Protein AF-A0A7C4M394-F1 (afdb_monomer_lite)

Structure (mmCIF, N/CA/C/O backbone):
data_AF-A0A7C4M394-F1
#
_entry.id   AF-A0A7C4M394-F1
#
loop_
_atom_site.group_PDB
_atom_site.id
_atom_site.type_symbol
_atom_site.label_atom_id
_atom_site.label_alt_id
_atom_site.label_comp_id
_atom_site.label_asym_id
_atom_site.label_entity_id
_atom_site.label_seq_id
_atom_site.pdbx_PDB_ins_code
_atom_site.Cartn_x
_atom_site.Cartn_y
_atom_site.Cartn_z
_atom_site.occupancy
_atom_site.B_iso_or_equiv
_atom_site.auth_seq_id
_atom_site.auth_comp_id
_atom_site.auth_asym_id
_atom_site.auth_atom_id
_atom_site.pdbx_PDB_model_num
ATOM 1 N N . MET A 1 1 ? -69.513 52.829 -23.610 1.00 53.25 1 MET A N 1
ATOM 2 C CA . MET A 1 1 ? -68.372 52.949 -22.660 1.00 53.25 1 MET A CA 1
ATOM 3 C C . MET A 1 1 ? -67.752 51.599 -22.220 1.00 53.25 1 MET A C 1
ATOM 5 O O . MET A 1 1 ? -67.185 51.524 -21.138 1.00 53.25 1 MET A O 1
ATOM 9 N N . LYS A 1 2 ? -67.764 50.531 -23.042 1.00 53.38 2 LYS A N 1
ATOM 10 C CA . LYS A 1 2 ? -67.361 49.166 -22.608 1.00 53.38 2 LYS A CA 1
ATOM 11 C C . LYS A 1 2 ? -65.988 48.663 -23.107 1.00 53.38 2 LYS A C 1
ATOM 13 O O . LYS A 1 2 ? -65.581 47.580 -22.708 1.00 53.38 2 LYS A O 1
ATOM 18 N N . ASN A 1 3 ? -65.244 49.450 -23.897 1.00 52.16 3 ASN A N 1
ATOM 19 C CA . ASN A 1 3 ? -63.981 49.005 -24.524 1.00 52.16 3 ASN A CA 1
ATOM 20 C C . ASN A 1 3 ? -62.681 49.561 -23.912 1.00 52.16 3 ASN A C 1
ATOM 22 O O . ASN A 1 3 ? -61.607 49.129 -24.308 1.00 52.16 3 ASN A O 1
ATOM 26 N N . ARG A 1 4 ? -62.727 50.461 -22.918 1.00 50.62 4 ARG A N 1
ATOM 27 C CA . ARG A 1 4 ? -61.491 51.015 -22.318 1.00 50.62 4 ARG A CA 1
ATOM 28 C C . ARG A 1 4 ? -60.852 50.139 -21.230 1.00 50.62 4 ARG A C 1
ATOM 30 O O . ARG A 1 4 ? -59.678 50.316 -20.939 1.00 50.62 4 ARG A O 1
ATOM 37 N N . ARG A 1 5 ? -61.574 49.165 -20.657 1.00 51.41 5 ARG A N 1
ATOM 38 C CA . ARG A 1 5 ? -61.037 48.311 -19.574 1.00 51.41 5 ARG A CA 1
ATOM 39 C C . ARG A 1 5 ? -60.176 47.135 -20.053 1.00 51.41 5 ARG A C 1
ATOM 41 O O . ARG A 1 5 ? -59.316 46.699 -19.301 1.00 51.41 5 ARG A O 1
ATOM 48 N N . LYS A 1 6 ? -60.350 46.642 -21.288 1.00 50.72 6 LYS A N 1
ATOM 49 C CA . LYS A 1 6 ? -59.569 45.492 -21.790 1.00 50.72 6 LYS A CA 1
ATOM 50 C C . LYS A 1 6 ? -58.128 45.861 -22.161 1.00 50.72 6 LYS A C 1
ATOM 52 O O . LYS A 1 6 ? -57.219 45.097 -21.858 1.00 50.72 6 LYS A O 1
ATOM 57 N N . ASN A 1 7 ? -57.900 47.060 -22.698 1.00 50.34 7 ASN A N 1
ATOM 58 C CA . ASN A 1 7 ? -56.548 47.496 -23.070 1.00 50.34 7 ASN A CA 1
ATOM 59 C C . ASN A 1 7 ? -55.660 47.784 -21.846 1.00 50.34 7 ASN A C 1
ATOM 61 O O . ASN A 1 7 ? -54.449 47.621 -21.927 1.00 50.34 7 ASN A O 1
ATOM 65 N N . SER A 1 8 ? -56.247 48.139 -20.697 1.00 53.62 8 SER A N 1
ATOM 66 C CA . SER A 1 8 ? -55.478 48.409 -19.472 1.00 53.62 8 SER A CA 1
ATOM 67 C C . SER A 1 8 ? -54.928 47.139 -18.815 1.00 53.62 8 SER A C 1
ATOM 69 O O . SER A 1 8 ? -53.885 47.192 -18.174 1.00 53.62 8 SER A O 1
ATOM 71 N N . ILE A 1 9 ? -55.606 45.998 -18.979 1.00 57.84 9 ILE A N 1
ATOM 72 C CA . ILE A 1 9 ? -55.174 44.713 -18.403 1.00 57.84 9 ILE A CA 1
ATOM 73 C C . ILE A 1 9 ? -54.035 44.109 -19.234 1.00 57.84 9 ILE A C 1
ATOM 75 O O . ILE A 1 9 ? -53.081 43.576 -18.676 1.00 57.84 9 ILE A O 1
ATOM 79 N N . ILE A 1 10 ? -54.087 44.257 -20.561 1.00 57.97 10 ILE A N 1
ATOM 80 C CA . ILE A 1 10 ? -53.043 43.747 -21.463 1.00 57.97 10 ILE A CA 1
ATOM 81 C C . ILE A 1 10 ? -51.722 44.503 -21.255 1.00 57.97 10 ILE A C 1
ATOM 83 O O . ILE A 1 10 ? -50.672 43.872 -21.167 1.00 57.97 10 ILE A O 1
ATOM 87 N N . PHE A 1 11 ? -51.765 45.830 -21.078 1.00 55.22 11 PHE A N 1
ATOM 88 C CA . PHE A 1 11 ? -50.565 46.619 -20.763 1.00 55.22 11 PHE A CA 1
ATOM 89 C C . PHE A 1 11 ? -49.954 46.264 -19.400 1.00 55.22 11 PHE A C 1
ATOM 91 O O . PHE A 1 11 ? -48.732 46.269 -19.258 1.00 55.22 11 PHE A O 1
ATOM 98 N N . PHE A 1 12 ? -50.779 45.909 -18.410 1.00 57.94 12 PHE A N 1
ATOM 99 C CA . PHE A 1 12 ? -50.287 45.528 -17.086 1.00 57.94 12 PHE A CA 1
ATOM 100 C C . PHE A 1 12 ? -49.572 44.169 -17.110 1.00 57.94 12 PHE A C 1
ATOM 102 O O . PHE A 1 12 ? -48.504 44.027 -16.522 1.00 57.94 12 PHE A O 1
ATOM 109 N N . ILE A 1 13 ? -50.101 43.194 -17.856 1.00 59.56 13 ILE A N 1
ATOM 110 C CA . ILE A 1 13 ? -49.468 41.874 -18.008 1.00 59.56 13 ILE A CA 1
ATOM 111 C C . ILE A 1 13 ? -48.146 41.990 -18.781 1.00 59.56 13 ILE A C 1
ATOM 113 O O . ILE A 1 13 ? -47.155 41.384 -18.380 1.00 59.56 13 ILE A O 1
ATOM 117 N N . PHE A 1 14 ? -48.089 42.815 -19.833 1.00 55.22 14 PHE A N 1
ATOM 118 C CA . PHE A 1 14 ? -46.847 43.029 -20.586 1.00 55.22 14 PHE A CA 1
ATOM 119 C C . PHE A 1 14 ? -45.761 43.707 -19.736 1.00 55.22 14 PHE A C 1
ATOM 121 O O . PHE A 1 14 ? -44.601 43.315 -19.807 1.00 55.22 14 PHE A O 1
ATOM 128 N N . SER A 1 15 ? -46.139 44.667 -18.883 1.00 56.88 15 SER A N 1
ATOM 129 C CA . SER A 1 15 ? -45.216 45.341 -17.960 1.00 56.88 15 SER A CA 1
ATOM 130 C C . SER A 1 15 ? -44.629 44.379 -16.921 1.00 56.88 15 SER A C 1
ATOM 132 O O . SER A 1 15 ? -43.421 44.366 -16.709 1.00 56.88 15 SER A O 1
ATOM 134 N N . VAL A 1 16 ? -45.453 43.504 -16.330 1.00 59.62 16 VAL A N 1
ATOM 135 C CA . VAL A 1 16 ? -44.995 42.530 -15.321 1.00 59.62 16 VAL A CA 1
ATOM 136 C C . VAL A 1 16 ? -44.080 41.464 -15.932 1.00 59.62 16 VAL A C 1
ATOM 138 O O . VAL A 1 16 ? -43.071 41.109 -15.326 1.00 59.62 16 VAL A O 1
ATOM 141 N N . VAL A 1 17 ? -44.375 40.986 -17.146 1.00 59.59 17 VAL A N 1
ATOM 142 C CA . VAL A 1 17 ? -43.506 40.024 -17.845 1.00 59.59 17 VAL A CA 1
ATOM 143 C C . VAL A 1 17 ? -42.180 40.676 -18.250 1.00 59.59 17 VAL A C 1
ATOM 145 O O . VAL A 1 17 ? -41.130 40.065 -18.075 1.00 59.59 17 VAL A O 1
ATOM 148 N N . PHE A 1 18 ? -42.193 41.931 -18.712 1.00 55.75 18 PHE A N 1
ATOM 149 C CA . PHE A 1 18 ? -40.965 42.651 -19.065 1.00 55.75 18 PHE A CA 1
ATOM 150 C C . PHE A 1 18 ? -40.089 42.945 -17.835 1.00 55.75 18 PHE A C 1
ATOM 152 O O . PHE A 1 18 ? -38.868 42.824 -17.902 1.00 55.75 18 PHE A O 1
ATOM 159 N N . PHE A 1 19 ? -40.706 43.244 -16.686 1.00 55.41 19 PHE A N 1
ATOM 160 C CA . PHE A 1 19 ? -39.986 43.452 -15.427 1.00 55.41 19 PHE A CA 1
ATOM 161 C C . PHE A 1 19 ? -39.387 42.148 -14.871 1.00 55.41 19 PHE A C 1
ATOM 163 O O . PHE A 1 19 ? -38.269 42.156 -14.365 1.00 55.41 19 PHE A O 1
ATOM 170 N N . LEU A 1 20 ? -40.076 41.010 -15.021 1.00 51.69 20 LEU A N 1
ATOM 171 C CA . LEU A 1 20 ? -39.533 39.696 -14.646 1.00 51.69 20 LEU A CA 1
ATOM 172 C C . LEU A 1 20 ? -38.366 39.260 -15.545 1.00 51.69 20 LEU A C 1
ATOM 174 O O . LEU A 1 20 ? -37.414 38.667 -15.046 1.00 51.69 20 LEU A O 1
ATOM 178 N N . VAL A 1 21 ? -38.401 39.580 -16.843 1.00 54.31 21 VAL A N 1
ATOM 179 C CA . VAL A 1 21 ? -37.290 39.287 -17.768 1.00 54.31 21 VAL A CA 1
ATOM 180 C C . VAL A 1 21 ? -36.062 40.151 -17.460 1.00 54.31 21 VAL A C 1
ATOM 182 O O . VAL A 1 21 ? -34.949 39.636 -17.496 1.00 54.31 21 VAL A O 1
ATOM 185 N N . LEU A 1 22 ? -36.240 41.422 -17.082 1.00 50.38 22 LEU A N 1
ATOM 186 C CA . LEU A 1 22 ? -35.125 42.287 -16.670 1.00 50.38 22 LEU A CA 1
ATOM 187 C C . LEU A 1 22 ? -34.466 41.816 -15.363 1.00 50.38 22 LEU A C 1
ATOM 189 O O . LEU A 1 22 ? -33.243 41.768 -15.293 1.00 50.38 22 LEU A O 1
ATOM 193 N N . ILE A 1 23 ? -35.251 41.364 -14.377 1.00 54.34 23 ILE A N 1
ATOM 194 C CA . ILE A 1 23 ? -34.706 40.776 -13.138 1.00 54.34 23 ILE A CA 1
ATOM 195 C C . ILE A 1 23 ? -33.940 39.472 -13.426 1.00 54.34 23 ILE A C 1
ATOM 197 O O . ILE A 1 23 ? -32.938 39.192 -12.773 1.00 54.34 23 ILE A O 1
ATOM 201 N N . PHE A 1 24 ? -34.364 38.680 -14.419 1.00 46.50 24 PHE A N 1
ATOM 202 C CA . PHE A 1 24 ? -33.639 37.468 -14.819 1.00 46.50 24 PHE A CA 1
ATOM 203 C C . PHE A 1 24 ? -32.314 37.753 -15.538 1.00 46.50 24 PHE A C 1
ATOM 205 O O . PHE A 1 24 ? -31.407 36.929 -15.449 1.00 46.50 24 PHE A O 1
ATOM 212 N N . ILE A 1 25 ? -32.183 38.892 -16.226 1.00 50.81 25 ILE A N 1
ATOM 213 C CA . ILE A 1 25 ? -30.933 39.274 -16.901 1.00 50.81 25 ILE A CA 1
ATOM 214 C C . ILE A 1 25 ? -29.905 39.786 -15.881 1.00 50.81 25 ILE A C 1
ATOM 216 O O . ILE A 1 25 ? -28.747 39.393 -15.972 1.00 50.81 25 ILE A O 1
ATOM 220 N N . ASP A 1 26 ? -30.324 40.529 -14.850 1.00 43.03 26 ASP A N 1
ATOM 221 C CA . ASP A 1 26 ? -29.415 40.979 -13.778 1.00 43.03 26 ASP A CA 1
ATOM 222 C C . ASP A 1 26 ? -28.990 39.845 -12.817 1.00 43.03 26 ASP A C 1
ATOM 224 O O . ASP A 1 26 ? -27.953 39.933 -12.164 1.00 43.03 26 ASP A O 1
ATOM 228 N N . LEU A 1 27 ? -29.748 38.742 -12.741 1.00 46.88 27 LEU A N 1
ATOM 229 C CA . LEU A 1 27 ? -29.350 37.522 -12.012 1.00 46.88 27 LEU A CA 1
ATOM 230 C C . LEU A 1 27 ? -28.471 36.570 -12.837 1.00 46.88 27 LEU A C 1
ATOM 232 O O . LEU A 1 27 ? -27.851 35.669 -12.274 1.00 46.88 27 LEU A O 1
ATOM 236 N N . PHE A 1 28 ? -28.387 36.788 -14.149 1.00 42.88 28 PHE A N 1
ATOM 237 C CA . PHE A 1 28 ? -27.420 36.159 -15.045 1.00 42.88 28 PHE A CA 1
ATOM 238 C C . PHE A 1 28 ? -26.322 37.153 -15.421 1.00 42.88 28 PHE A C 1
ATOM 240 O O . PHE A 1 28 ? -25.885 37.228 -16.570 1.00 42.88 28 PHE A O 1
ATOM 247 N N . ASP A 1 29 ? -25.803 37.862 -14.422 1.00 41.81 29 ASP A N 1
ATOM 248 C CA . ASP A 1 29 ? -24.443 38.366 -14.496 1.00 41.81 29 ASP A CA 1
ATOM 249 C C . ASP A 1 29 ? -23.530 37.130 -14.478 1.00 41.81 29 ASP A C 1
ATOM 251 O O . ASP A 1 29 ? -23.093 36.630 -13.436 1.00 41.81 29 ASP A O 1
ATOM 255 N N . PHE A 1 30 ? -23.343 36.542 -15.666 1.00 42.03 30 PHE A N 1
ATOM 256 C CA . PHE A 1 30 ? -22.290 35.586 -15.949 1.00 42.03 30 PHE A CA 1
ATOM 257 C C . PHE A 1 30 ? -20.987 36.315 -15.632 1.00 42.03 30 PHE A C 1
ATOM 259 O O . PHE A 1 30 ? -20.338 36.902 -16.498 1.00 42.03 30 PHE A O 1
ATOM 266 N N . ASN A 1 31 ? -20.595 36.242 -14.362 1.00 39.97 31 ASN A N 1
ATOM 267 C CA . ASN A 1 31 ? -19.223 36.322 -13.927 1.00 39.97 31 ASN A CA 1
ATOM 268 C C . ASN A 1 31 ? -18.489 35.199 -14.666 1.00 39.97 31 ASN A C 1
ATOM 270 O O . ASN A 1 31 ? -18.207 34.132 -14.123 1.00 39.97 31 ASN A O 1
ATOM 274 N N . TYR A 1 32 ? -18.132 35.462 -15.922 1.00 42.00 32 TYR A N 1
ATOM 275 C CA . TYR A 1 32 ? -16.890 34.985 -16.488 1.00 42.00 32 TYR A CA 1
ATOM 276 C C . TYR A 1 32 ? -15.799 35.626 -15.637 1.00 42.00 32 TYR A C 1
ATOM 278 O O . TYR A 1 32 ? -15.130 36.579 -16.039 1.00 42.00 32 TYR A O 1
ATOM 286 N N . ALA A 1 33 ? -15.625 35.094 -14.423 1.00 39.09 33 ALA A N 1
ATOM 287 C CA . ALA A 1 33 ? -14.331 35.083 -13.798 1.00 39.09 33 ALA A CA 1
ATOM 288 C C . ALA A 1 33 ? -13.404 34.616 -14.914 1.00 39.09 33 ALA A C 1
ATOM 290 O O . ALA A 1 33 ? -13.557 33.505 -15.427 1.00 39.09 33 ALA A O 1
ATOM 291 N N . LYS A 1 34 ? -12.537 35.517 -15.384 1.00 42.34 34 LYS A N 1
ATOM 292 C CA . LYS A 1 34 ? -11.404 35.151 -16.218 1.00 42.34 34 LYS A CA 1
ATOM 293 C C . LYS A 1 34 ? -10.679 34.091 -15.414 1.00 42.34 34 LYS A C 1
ATOM 295 O O . LYS A 1 34 ? -9.908 34.438 -14.529 1.00 42.34 34 LYS A O 1
ATOM 300 N N . ILE A 1 35 ? -10.987 32.823 -15.659 1.00 46.94 35 ILE A N 1
ATOM 301 C CA . ILE A 1 35 ? -10.183 31.724 -15.172 1.00 46.94 35 ILE A CA 1
ATOM 302 C C . ILE A 1 35 ? -8.852 31.993 -15.862 1.00 46.94 35 ILE A C 1
ATOM 304 O O . ILE A 1 35 ? -8.810 31.964 -17.098 1.00 46.94 35 ILE A O 1
ATOM 308 N N . PRO A 1 36 ? -7.777 32.340 -15.137 1.00 44.53 36 PRO A N 1
ATOM 309 C CA . PRO A 1 36 ? -6.473 32.354 -15.750 1.00 44.53 36 PRO A CA 1
ATOM 310 C C . PRO A 1 36 ? -6.112 30.881 -15.920 1.00 44.53 36 PRO A C 1
ATOM 312 O O . PRO A 1 36 ? -5.357 30.323 -15.131 1.00 44.53 36 PRO A O 1
ATOM 315 N N . VAL A 1 37 ? -6.707 30.212 -16.912 1.00 44.56 37 VAL A N 1
ATOM 316 C CA . VAL A 1 37 ? -6.188 28.932 -17.366 1.00 44.56 37 VAL A CA 1
ATOM 317 C C . VAL A 1 37 ? -4.889 29.299 -18.054 1.00 44.56 37 VAL A C 1
ATOM 319 O O . VAL A 1 37 ? -4.855 29.722 -19.209 1.00 44.56 37 VAL A O 1
ATOM 322 N N . SER A 1 38 ? -3.813 29.256 -17.279 1.00 41.78 38 SER A N 1
ATOM 323 C CA . SER A 1 38 ? -2.465 29.284 -17.801 1.00 41.78 38 SER A CA 1
ATOM 324 C C . SER A 1 38 ? -2.398 28.203 -18.877 1.00 41.78 38 SER A C 1
ATOM 326 O O . SER A 1 38 ? -2.501 27.017 -18.584 1.00 41.78 38 SER A O 1
ATOM 328 N N . ILE A 1 39 ? -2.251 28.594 -20.145 1.00 46.62 39 ILE A N 1
ATOM 329 C CA . ILE A 1 39 ? -2.131 27.650 -21.271 1.00 46.62 39 ILE A CA 1
ATOM 330 C C . ILE A 1 39 ? -0.913 26.720 -21.071 1.00 46.62 39 ILE A C 1
ATOM 332 O O . ILE A 1 39 ? -0.853 25.643 -21.660 1.00 46.62 39 ILE A O 1
ATOM 336 N N . LYS A 1 40 ? 0.027 27.071 -20.175 1.00 40.28 40 LYS A N 1
ATOM 337 C CA . LYS A 1 40 ? 1.101 26.166 -19.736 1.00 40.28 40 LYS A CA 1
ATOM 338 C C . LYS A 1 40 ? 0.596 24.909 -19.018 1.00 40.28 40 LYS A C 1
ATOM 340 O O . LYS A 1 40 ? 1.274 23.893 -19.114 1.00 40.28 40 LYS A O 1
ATOM 345 N N . ASP A 1 41 ? -0.572 24.943 -18.379 1.00 41.44 41 ASP A N 1
ATOM 346 C CA . ASP A 1 41 ? -1.132 23.784 -17.670 1.00 41.44 41 ASP A CA 1
ATOM 347 C C . ASP A 1 41 ? -1.923 22.851 -18.604 1.00 41.44 41 ASP A C 1
ATOM 349 O O . ASP A 1 41 ? -2.125 21.685 -18.286 1.00 41.44 41 ASP A O 1
ATOM 353 N N . ILE A 1 42 ? -2.310 23.325 -19.798 1.00 41.25 42 ILE A N 1
ATOM 354 C CA . ILE A 1 42 ? -3.007 22.516 -20.818 1.00 41.25 42 ILE A CA 1
ATOM 355 C C . ILE A 1 42 ? -2.017 21.639 -21.613 1.00 41.25 42 ILE A C 1
ATOM 357 O O . ILE A 1 42 ? -2.403 20.629 -22.197 1.00 41.25 42 ILE A O 1
ATOM 361 N N . PHE A 1 43 ? -0.723 21.977 -21.602 1.00 42.88 43 P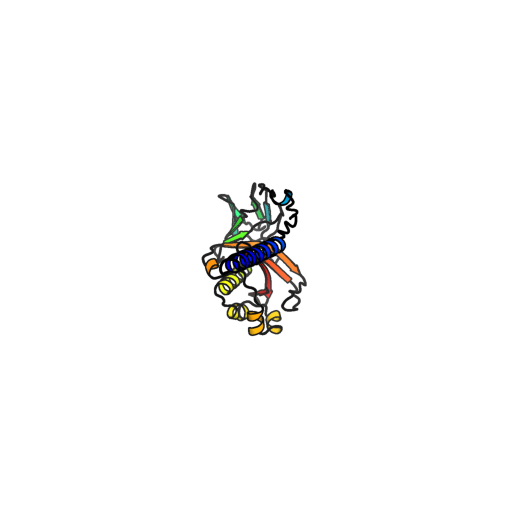HE A N 1
ATOM 362 C CA . PHE A 1 43 ? 0.324 21.248 -22.324 1.00 42.88 43 PHE A CA 1
ATOM 363 C C . PHE A 1 43 ? 1.503 20.859 -21.423 1.00 42.88 43 PHE A C 1
ATOM 365 O O . PHE A 1 43 ? 2.665 20.994 -21.822 1.00 42.88 43 PHE A O 1
ATOM 372 N N . GLN A 1 44 ? 1.244 20.268 -20.251 1.00 50.03 44 GLN A N 1
ATOM 373 C CA . GLN A 1 44 ? 2.167 19.222 -19.797 1.00 50.03 44 GLN A CA 1
ATOM 374 C C . GLN A 1 44 ? 2.036 18.064 -20.789 1.00 50.03 44 GLN A C 1
ATOM 376 O O . GLN A 1 44 ? 1.287 17.117 -20.581 1.00 50.03 44 GLN A O 1
ATOM 381 N N . SER A 1 45 ? 2.706 18.184 -21.942 1.00 53.16 45 SER A N 1
ATOM 382 C CA . SER A 1 45 ? 2.820 17.062 -22.860 1.00 53.16 45 SER A CA 1
ATOM 383 C C . SER A 1 45 ? 3.476 15.947 -22.065 1.00 53.16 45 SER A C 1
ATOM 385 O O . SER A 1 45 ? 4.561 16.161 -21.519 1.00 53.16 45 SER A O 1
ATOM 387 N N . ASP A 1 46 ? 2.806 14.808 -21.990 1.00 77.25 46 ASP A N 1
ATOM 388 C CA . ASP A 1 46 ? 3.286 13.567 -21.398 1.00 77.25 46 ASP A CA 1
ATOM 389 C C . ASP A 1 46 ? 4.501 13.064 -22.194 1.00 77.25 46 ASP A C 1
ATOM 391 O O . ASP A 1 46 ? 4.414 12.183 -23.053 1.00 77.25 46 ASP A O 1
ATOM 395 N N . LYS A 1 47 ? 5.629 13.764 -22.026 1.00 82.94 47 LYS A N 1
ATOM 396 C CA . LYS A 1 47 ? 6.862 13.489 -22.752 1.00 82.94 47 LYS A CA 1
ATOM 397 C C . LYS A 1 47 ? 7.412 12.178 -22.219 1.00 82.94 47 LYS A C 1
ATOM 399 O O . LYS A 1 47 ? 7.508 12.036 -21.001 1.00 82.94 47 LYS A O 1
ATOM 404 N N . PRO A 1 48 ? 7.851 11.279 -23.109 1.00 86.31 48 PRO A N 1
ATOM 405 C CA . PRO A 1 48 ? 8.615 10.120 -22.696 1.00 86.31 48 PRO A CA 1
ATOM 406 C C . PRO A 1 48 ? 9.831 10.550 -21.867 1.00 86.31 48 PRO A C 1
ATOM 408 O O . PRO A 1 48 ? 10.587 11.439 -22.273 1.00 86.31 48 PRO A O 1
ATOM 411 N N . ILE A 1 49 ? 10.011 9.925 -20.710 1.00 86.06 49 ILE A N 1
ATOM 412 C CA . ILE A 1 49 ? 11.172 10.095 -19.839 1.00 86.06 49 ILE A CA 1
ATOM 413 C C . ILE A 1 49 ? 11.794 8.736 -19.525 1.00 86.06 49 ILE A C 1
ATOM 415 O O . ILE A 1 49 ? 11.150 7.698 -19.651 1.00 86.06 49 ILE A O 1
ATOM 419 N N . ASN A 1 50 ? 13.046 8.744 -19.087 1.00 88.94 50 ASN A N 1
ATOM 420 C CA . ASN A 1 50 ? 13.645 7.560 -18.484 1.00 88.94 50 ASN A CA 1
ATOM 421 C C . ASN A 1 50 ? 13.352 7.593 -16.988 1.00 88.94 50 ASN A C 1
ATOM 423 O O . ASN A 1 50 ? 13.448 8.666 -16.380 1.00 88.94 50 ASN A O 1
ATOM 427 N N . ILE A 1 51 ? 13.002 6.437 -16.435 1.00 88.44 51 ILE A N 1
ATOM 428 C CA . ILE A 1 51 ? 12.809 6.256 -15.003 1.00 88.44 51 ILE A CA 1
ATOM 429 C C . ILE A 1 51 ? 13.733 5.159 -14.497 1.00 88.44 51 ILE A C 1
ATOM 431 O O . ILE A 1 51 ? 13.918 4.145 -15.169 1.00 88.44 51 ILE A O 1
ATOM 435 N N . SER A 1 52 ? 14.291 5.348 -13.312 1.00 91.44 52 SER A N 1
ATOM 436 C CA . SER A 1 52 ? 15.051 4.314 -12.623 1.00 91.44 52 SER A CA 1
ATOM 437 C C . SER A 1 52 ? 14.971 4.478 -11.112 1.00 91.44 52 SER A C 1
ATOM 439 O O . SER A 1 52 ? 14.486 5.483 -10.591 1.00 91.44 52 SER A O 1
ATOM 441 N N . GLY A 1 53 ? 15.427 3.469 -10.385 1.00 92.56 53 GLY A N 1
ATOM 442 C CA . GLY A 1 53 ? 15.480 3.507 -8.931 1.00 92.56 53 GLY A CA 1
ATOM 443 C C . GLY A 1 53 ? 15.633 2.116 -8.354 1.00 92.56 53 GLY A C 1
ATOM 444 O O . GLY A 1 53 ? 15.856 1.150 -9.085 1.00 92.56 53 GLY A O 1
ATOM 445 N N . ASN A 1 54 ? 15.489 2.015 -7.038 1.00 94.75 54 ASN A N 1
ATOM 446 C CA . ASN A 1 54 ? 15.480 0.738 -6.345 1.00 94.75 54 ASN A CA 1
ATOM 447 C C . ASN A 1 54 ? 14.133 0.503 -5.667 1.00 94.75 54 ASN A C 1
ATOM 449 O O . ASN A 1 54 ? 13.505 1.423 -5.146 1.00 94.75 54 ASN A O 1
ATOM 453 N N . ILE A 1 55 ? 13.696 -0.749 -5.635 1.00 95.25 55 ILE A N 1
ATOM 454 C CA . ILE A 1 55 ? 12.604 -1.192 -4.779 1.00 95.25 55 ILE A CA 1
ATOM 455 C C . ILE A 1 55 ? 13.212 -1.660 -3.459 1.00 95.25 55 ILE A C 1
ATOM 457 O O . ILE A 1 55 ? 13.968 -2.630 -3.429 1.00 95.25 55 ILE A O 1
ATOM 461 N N . ILE A 1 56 ? 12.900 -0.947 -2.380 1.00 95.94 56 ILE A N 1
ATOM 462 C CA . ILE A 1 56 ? 13.566 -1.054 -1.082 1.00 95.94 56 ILE A CA 1
ATOM 463 C C . ILE A 1 56 ? 12.577 -1.531 -0.018 1.00 95.94 56 ILE A C 1
ATOM 465 O O . ILE A 1 56 ? 11.471 -1.003 0.115 1.00 95.94 56 ILE A O 1
ATOM 469 N N . SER A 1 57 ? 13.001 -2.491 0.799 1.00 95.00 57 SER A N 1
ATOM 470 C CA . SER A 1 57 ? 12.285 -2.903 2.001 1.00 95.00 57 SER A CA 1
ATOM 471 C C . SER A 1 57 ? 12.339 -1.790 3.053 1.00 95.00 57 SER A C 1
ATOM 473 O O . SER A 1 57 ? 13.423 -1.381 3.480 1.00 95.00 57 SER A O 1
ATOM 475 N N . PRO A 1 58 ? 11.189 -1.289 3.537 1.00 94.25 58 PRO A N 1
ATOM 476 C CA . PRO A 1 58 ? 11.164 -0.241 4.552 1.00 94.25 58 PRO A CA 1
ATOM 477 C C . PRO A 1 58 ? 11.686 -0.715 5.913 1.00 94.25 58 PRO A C 1
ATOM 479 O O . PRO A 1 58 ? 12.020 0.120 6.755 1.00 94.25 58 PRO A O 1
ATOM 482 N N . ASN A 1 59 ? 11.757 -2.025 6.158 1.00 90.19 59 ASN A N 1
ATOM 483 C CA . ASN A 1 59 ? 12.141 -2.583 7.453 1.00 90.19 59 ASN A CA 1
ATOM 484 C C . ASN A 1 59 ? 13.654 -2.506 7.670 1.00 90.19 59 ASN A C 1
ATOM 486 O O . ASN A 1 59 ? 14.101 -1.923 8.659 1.00 90.19 59 ASN A O 1
ATOM 490 N N . ASP A 1 60 ? 14.423 -3.020 6.714 1.00 90.88 60 ASP A N 1
ATOM 491 C CA . ASP A 1 60 ? 15.880 -3.167 6.783 1.00 90.88 60 ASP A CA 1
ATOM 492 C C . ASP A 1 60 ? 16.642 -2.308 5.762 1.00 90.88 60 ASP A C 1
ATOM 494 O O . ASP A 1 60 ? 17.873 -2.315 5.761 1.00 90.88 60 ASP A O 1
ATOM 498 N N . ASN A 1 61 ? 15.926 -1.532 4.941 1.00 92.12 61 ASN A N 1
ATOM 499 C CA . ASN A 1 61 ? 16.482 -0.635 3.929 1.00 92.12 61 ASN A CA 1
ATOM 500 C C . ASN A 1 61 ? 17.363 -1.356 2.892 1.00 92.12 61 ASN A C 1
ATOM 502 O O . ASN A 1 61 ? 18.366 -0.809 2.431 1.00 92.12 61 ASN A O 1
ATOM 506 N N . LYS A 1 62 ? 16.999 -2.596 2.547 1.00 95.12 62 LYS A N 1
ATOM 507 C CA . LYS A 1 62 ? 17.662 -3.393 1.508 1.00 95.12 62 LYS A CA 1
ATOM 508 C C . LYS A 1 62 ? 16.830 -3.464 0.236 1.00 95.12 62 LYS A C 1
ATOM 510 O O . LYS A 1 62 ? 15.607 -3.359 0.288 1.00 95.12 62 LYS A O 1
ATOM 515 N N . GLY A 1 63 ? 17.502 -3.666 -0.893 1.00 95.62 63 GLY A N 1
ATOM 516 C CA . GLY A 1 63 ? 16.845 -3.951 -2.163 1.00 95.62 63 GLY A CA 1
ATOM 517 C C . GLY A 1 63 ? 16.025 -5.241 -2.106 1.00 95.62 63 GLY A C 1
ATOM 518 O O . GLY A 1 63 ? 16.362 -6.173 -1.374 1.00 95.62 63 GLY A O 1
ATOM 519 N N . ILE A 1 64 ? 14.929 -5.281 -2.862 1.00 95.62 64 ILE A N 1
ATOM 520 C CA . ILE A 1 64 ? 14.047 -6.448 -2.951 1.00 95.62 64 ILE A CA 1
ATOM 521 C C . ILE A 1 64 ? 14.258 -7.143 -4.287 1.00 95.62 64 ILE A C 1
ATOM 523 O O . ILE A 1 64 ? 13.974 -6.575 -5.343 1.00 95.62 64 ILE A O 1
ATOM 527 N N . SER A 1 65 ? 14.693 -8.398 -4.232 1.00 95.50 65 SER A N 1
ATOM 528 C CA . SER A 1 65 ? 14.833 -9.263 -5.399 1.00 95.50 65 SER A CA 1
ATOM 529 C C . SER A 1 65 ? 13.545 -10.032 -5.708 1.00 95.50 65 SER A C 1
ATOM 531 O O . SER A 1 65 ? 12.702 -10.265 -4.843 1.00 95.50 65 SER A O 1
ATOM 533 N N . GLY A 1 66 ? 13.396 -10.449 -6.966 1.00 95.31 66 GLY A N 1
ATOM 534 C CA . GLY A 1 66 ? 12.322 -11.335 -7.413 1.00 95.31 66 GLY A CA 1
ATOM 535 C C . GLY A 1 66 ? 10.995 -10.657 -7.762 1.00 95.31 66 GLY A C 1
ATOM 536 O O . GLY A 1 66 ? 10.029 -11.372 -8.030 1.00 95.31 66 GLY A O 1
ATOM 537 N N . LEU A 1 67 ? 10.933 -9.323 -7.796 1.00 96.88 67 LEU A N 1
ATOM 538 C CA . LEU A 1 67 ? 9.757 -8.587 -8.265 1.00 96.88 67 LEU A CA 1
ATOM 539 C C . LEU A 1 67 ? 9.783 -8.472 -9.786 1.00 96.88 67 LEU A C 1
ATOM 541 O O . LEU A 1 67 ? 10.802 -8.092 -10.358 1.00 96.88 67 LEU A O 1
ATOM 545 N N . ASP A 1 68 ? 8.655 -8.749 -10.434 1.00 97.12 68 ASP A N 1
ATOM 546 C CA . ASP A 1 68 ? 8.505 -8.542 -11.872 1.00 97.12 68 ASP A CA 1
ATOM 547 C C . ASP A 1 68 ? 7.979 -7.123 -12.113 1.00 97.12 68 ASP A C 1
ATOM 549 O O . ASP A 1 68 ? 6.820 -6.806 -11.832 1.00 97.12 68 ASP A O 1
ATOM 553 N N . VAL A 1 69 ? 8.849 -6.253 -12.617 1.00 95.69 69 VAL A N 1
ATOM 554 C CA . VAL A 1 69 ? 8.550 -4.856 -12.930 1.00 95.69 69 VAL A CA 1
ATOM 555 C C . VAL A 1 69 ? 8.398 -4.725 -14.438 1.00 95.69 69 VAL A C 1
ATOM 557 O O . VAL A 1 69 ? 9.277 -5.151 -15.182 1.00 95.69 69 VAL A O 1
ATOM 560 N N . SER A 1 70 ? 7.299 -4.151 -14.919 1.00 94.50 70 SER A N 1
ATOM 561 C CA . SER A 1 70 ? 7.000 -4.117 -16.354 1.00 94.50 70 SER A CA 1
ATOM 562 C C . SER A 1 70 ? 6.434 -2.790 -16.843 1.00 94.50 70 SER A C 1
ATOM 564 O O . SER A 1 70 ? 5.693 -2.101 -16.143 1.00 94.50 70 SER A O 1
ATOM 566 N N . PHE A 1 71 ? 6.767 -2.458 -18.086 1.00 90.81 71 PHE A N 1
ATOM 567 C CA . PHE A 1 71 ? 6.233 -1.329 -18.835 1.00 90.81 71 PHE A CA 1
ATOM 568 C C . PHE A 1 71 ? 6.034 -1.734 -20.299 1.00 90.81 71 PHE A C 1
ATOM 570 O O . PHE A 1 71 ? 6.981 -2.143 -20.976 1.00 90.81 71 PHE A O 1
ATOM 577 N N . GLY A 1 72 ? 4.802 -1.624 -20.801 1.00 86.31 72 GLY A N 1
ATOM 578 C CA . GLY A 1 72 ? 4.451 -2.124 -22.130 1.00 86.31 72 GLY A CA 1
ATOM 579 C C . GLY A 1 72 ? 4.773 -3.617 -22.264 1.00 86.31 72 GLY A C 1
ATOM 580 O O . GLY A 1 72 ? 4.288 -4.431 -21.482 1.00 86.31 72 GLY A O 1
ATOM 581 N N . SER A 1 73 ? 5.603 -3.974 -23.245 1.00 86.94 73 SER A N 1
ATOM 582 C CA . SER A 1 73 ? 6.105 -5.341 -23.451 1.00 86.94 73 SER A CA 1
ATOM 583 C C . SER A 1 73 ? 7.422 -5.643 -22.727 1.00 86.94 73 SER A C 1
ATOM 585 O O . SER A 1 73 ? 7.912 -6.767 -22.808 1.00 86.94 73 SER A O 1
ATOM 587 N N . ASN A 1 74 ? 8.029 -4.654 -22.067 1.00 89.75 74 ASN A N 1
ATOM 588 C CA . ASN A 1 74 ? 9.301 -4.819 -21.373 1.00 89.75 74 ASN A CA 1
ATOM 589 C C . ASN A 1 74 ? 9.044 -5.250 -19.932 1.00 89.75 74 ASN A C 1
ATOM 591 O O . ASN A 1 74 ? 8.218 -4.654 -19.243 1.00 89.75 74 ASN A O 1
ATOM 595 N N . SER A 1 75 ? 9.780 -6.255 -19.468 1.00 93.94 75 SER A N 1
ATOM 596 C CA . SER A 1 75 ? 9.723 -6.726 -18.089 1.00 93.94 75 SER A CA 1
ATOM 597 C C . SER A 1 75 ? 11.132 -6.985 -17.581 1.00 93.94 75 SER A C 1
ATOM 599 O O . SER A 1 75 ? 11.960 -7.547 -18.295 1.00 93.94 75 SER A O 1
ATOM 601 N N . ILE A 1 76 ? 11.383 -6.586 -16.343 1.00 94.38 76 ILE A N 1
ATOM 602 C CA . ILE A 1 76 ? 12.626 -6.791 -15.609 1.00 94.38 76 ILE A CA 1
ATOM 603 C C . ILE A 1 76 ? 12.254 -7.530 -14.331 1.00 94.38 76 ILE A C 1
ATOM 605 O O . ILE A 1 76 ? 11.265 -7.188 -13.686 1.00 94.38 76 ILE A O 1
ATOM 609 N N . ARG A 1 77 ? 13.042 -8.536 -13.960 1.00 96.56 77 ARG A N 1
ATOM 610 C CA . ARG A 1 77 ? 12.950 -9.150 -12.638 1.00 96.56 77 ARG A CA 1
ATOM 611 C C . ARG A 1 77 ? 14.029 -8.535 -11.757 1.00 96.56 77 ARG A C 1
ATOM 613 O O . ARG A 1 77 ? 15.193 -8.565 -12.144 1.00 96.56 77 ARG A O 1
ATOM 620 N N . THR A 1 78 ? 13.659 -7.951 -10.620 1.00 96.25 78 THR A N 1
ATOM 621 C CA . THR A 1 78 ? 14.631 -7.270 -9.756 1.00 96.25 78 THR A CA 1
ATOM 622 C C . THR A 1 78 ? 15.635 -8.252 -9.156 1.00 96.25 78 THR A C 1
ATOM 624 O O . THR A 1 78 ? 15.289 -9.367 -8.757 1.00 96.25 78 THR A O 1
ATOM 627 N N . GLU A 1 79 ? 16.890 -7.821 -9.067 1.00 94.31 79 GLU A N 1
ATOM 628 C CA . GLU A 1 79 ? 17.971 -8.556 -8.401 1.00 94.31 79 GLU A CA 1
ATOM 629 C C . GLU A 1 79 ? 18.179 -8.039 -6.965 1.00 94.31 79 GLU A C 1
ATOM 631 O O . GLU A 1 79 ? 17.341 -7.312 -6.436 1.00 94.31 79 GLU A O 1
ATOM 636 N N . GLU A 1 80 ? 19.277 -8.416 -6.301 1.00 92.06 80 GLU A N 1
ATOM 637 C CA . GLU A 1 80 ? 19.535 -8.104 -4.881 1.00 92.06 80 GLU A CA 1
ATOM 638 C C . GLU A 1 80 ? 19.468 -6.606 -4.543 1.00 92.06 80 GLU A C 1
ATOM 640 O O . GLU A 1 80 ? 19.016 -6.232 -3.464 1.00 92.06 80 GLU A O 1
ATOM 645 N N . ALA A 1 81 ? 19.877 -5.733 -5.468 1.00 92.56 81 ALA A N 1
ATOM 646 C CA . ALA A 1 81 ? 19.813 -4.285 -5.273 1.00 92.56 81 ALA A CA 1
ATOM 647 C C . ALA A 1 81 ? 18.386 -3.712 -5.391 1.00 92.56 81 ALA A C 1
ATOM 649 O O . ALA A 1 81 ? 18.164 -2.553 -5.050 1.00 92.56 81 ALA A O 1
ATOM 650 N N . GLY A 1 82 ? 17.413 -4.495 -5.871 1.00 94.94 82 GLY A N 1
ATOM 651 C CA . GLY A 1 82 ? 16.058 -4.018 -6.150 1.00 94.94 82 GLY A CA 1
ATOM 652 C C . GLY A 1 82 ? 15.969 -3.064 -7.343 1.00 94.94 82 GLY A C 1
ATOM 653 O O . GLY A 1 82 ? 14.954 -2.392 -7.504 1.00 94.94 82 GLY A O 1
ATOM 654 N N . PHE A 1 83 ? 17.024 -2.965 -8.153 1.00 95.19 83 PHE A N 1
ATOM 655 C CA . PHE A 1 83 ? 17.133 -1.975 -9.220 1.00 95.19 83 PHE A CA 1
ATOM 656 C C . PHE A 1 83 ? 16.126 -2.214 -10.353 1.00 95.19 83 PHE A C 1
ATOM 658 O O . PHE A 1 83 ? 15.900 -3.352 -10.773 1.00 95.19 83 PHE A O 1
ATOM 665 N N . TYR A 1 84 ? 15.573 -1.125 -10.881 1.00 93.38 84 TYR A N 1
ATOM 666 C CA . TYR A 1 84 ? 14.790 -1.100 -12.110 1.00 93.38 84 TYR A CA 1
ATOM 667 C C . TYR A 1 84 ? 15.177 0.112 -12.961 1.00 93.38 84 TYR A C 1
ATOM 669 O O . TYR A 1 84 ? 15.521 1.175 -12.441 1.00 93.38 84 TYR A O 1
ATOM 677 N N . GLU A 1 85 ? 15.072 -0.032 -14.279 1.00 92.81 85 GLU A N 1
ATOM 678 C CA . GLU A 1 85 ? 15.238 1.070 -15.221 1.00 92.81 85 GLU A CA 1
ATOM 679 C C . GLU A 1 85 ? 14.376 0.843 -16.457 1.00 92.81 85 GLU A C 1
ATOM 681 O O . GLU A 1 85 ? 14.339 -0.247 -17.025 1.00 92.81 85 GLU A O 1
ATOM 686 N N . PHE A 1 86 ? 13.707 1.900 -16.899 1.00 91.00 86 PHE A N 1
ATOM 687 C CA . PHE A 1 86 ? 12.979 1.909 -18.152 1.00 91.00 86 PHE A CA 1
ATOM 688 C C . PHE A 1 86 ? 13.225 3.201 -18.912 1.00 91.00 86 PHE A C 1
ATOM 690 O O . PHE A 1 86 ? 13.354 4.287 -18.344 1.00 91.00 86 PHE A O 1
ATOM 697 N N . PHE A 1 87 ? 13.210 3.077 -20.232 1.00 89.31 87 PHE A N 1
ATOM 698 C CA . PHE A 1 87 ? 13.435 4.177 -21.153 1.00 89.31 87 PHE A CA 1
ATOM 699 C C . PHE A 1 87 ? 12.134 4.558 -21.852 1.00 89.31 87 PHE A C 1
ATOM 701 O O . PHE A 1 87 ? 11.326 3.691 -22.184 1.00 89.31 87 PHE A O 1
ATOM 708 N N . ASN A 1 88 ? 11.973 5.850 -22.137 1.00 87.31 88 ASN A N 1
ATOM 709 C CA . ASN A 1 88 ? 10.843 6.388 -22.900 1.00 87.31 88 ASN A CA 1
ATOM 710 C C . ASN A 1 88 ? 9.452 6.062 -22.313 1.00 87.31 88 ASN A C 1
ATOM 712 O O . ASN A 1 88 ? 8.502 5.821 -23.059 1.00 87.31 88 ASN A O 1
ATOM 716 N N . ILE A 1 89 ? 9.319 6.101 -20.987 1.00 85.50 89 ILE A N 1
ATOM 717 C CA . ILE A 1 89 ? 8.044 5.943 -20.285 1.00 85.50 89 ILE A CA 1
ATOM 718 C C . ILE A 1 89 ? 7.247 7.239 -20.306 1.00 85.50 89 ILE A C 1
ATOM 720 O O . ILE A 1 89 ? 7.767 8.318 -20.019 1.00 85.50 89 ILE A O 1
ATOM 724 N N . ARG A 1 90 ? 5.954 7.114 -20.594 1.00 86.75 90 ARG A N 1
ATOM 725 C CA . ARG A 1 90 ? 4.960 8.160 -20.369 1.00 86.75 90 ARG A CA 1
ATOM 726 C C . ARG A 1 90 ? 4.482 8.117 -18.921 1.00 86.75 90 ARG A C 1
ATOM 728 O O . ARG A 1 90 ? 4.048 7.074 -18.436 1.00 86.75 90 ARG A O 1
ATOM 735 N N . LEU A 1 91 ? 4.550 9.249 -18.224 1.00 81.75 91 LEU A N 1
ATOM 736 C CA . LEU A 1 91 ? 4.197 9.348 -16.802 1.00 81.75 91 LEU A CA 1
ATOM 737 C C . LEU A 1 91 ? 2.740 8.940 -16.547 1.00 81.75 91 LEU A C 1
ATOM 739 O O . LEU A 1 91 ? 2.430 8.364 -15.502 1.00 81.75 91 LEU A O 1
ATOM 743 N N . SER A 1 92 ? 1.852 9.208 -17.512 1.00 83.50 92 SER A N 1
ATOM 744 C CA . SER A 1 92 ? 0.431 8.855 -17.415 1.00 83.50 92 SER A CA 1
ATOM 745 C C . SER A 1 92 ? 0.169 7.341 -17.427 1.00 83.50 92 SER A C 1
ATOM 747 O O . SER A 1 92 ? -0.803 6.886 -16.804 1.00 83.50 92 SER A O 1
ATOM 749 N N . GLU A 1 93 ? 1.042 6.580 -18.096 1.00 86.75 93 GLU A N 1
ATOM 750 C CA . GLU A 1 93 ? 0.978 5.122 -18.225 1.00 86.75 93 GLU A CA 1
ATOM 751 C C . GLU A 1 93 ? 1.536 4.438 -16.972 1.00 86.75 93 GLU A C 1
ATOM 753 O O . GLU A 1 93 ? 0.916 3.503 -16.470 1.00 86.75 93 GLU A O 1
ATOM 758 N N . GLY A 1 94 ? 2.638 4.953 -16.412 1.00 89.00 94 GLY A N 1
ATOM 759 C CA . GLY A 1 94 ? 3.298 4.367 -15.241 1.00 89.00 94 GLY A CA 1
ATOM 760 C C . GLY A 1 94 ? 3.943 3.009 -15.534 1.00 89.00 94 GLY A C 1
ATOM 761 O O . GLY A 1 94 ? 4.091 2.621 -16.688 1.00 89.00 94 GLY A O 1
ATOM 762 N N . PHE A 1 95 ? 4.334 2.273 -14.496 1.00 92.31 95 PHE A N 1
ATOM 763 C CA . PHE A 1 95 ? 4.870 0.912 -14.614 1.00 92.31 95 PHE A CA 1
ATOM 764 C C . PHE A 1 95 ? 4.207 -0.030 -13.608 1.00 92.31 95 PHE A C 1
ATOM 766 O O . PHE A 1 95 ? 3.702 0.401 -12.569 1.00 92.31 95 PHE A O 1
ATOM 773 N N . LYS A 1 96 ? 4.184 -1.324 -13.924 1.00 95.31 96 LYS A N 1
ATOM 774 C CA . LYS A 1 96 ? 3.543 -2.352 -13.105 1.00 95.31 96 LYS A CA 1
ATOM 775 C C . LYS A 1 96 ? 4.562 -3.112 -12.277 1.00 95.31 96 LYS A C 1
ATOM 777 O O . LYS A 1 96 ? 5.652 -3.391 -12.761 1.00 95.31 96 LYS A O 1
ATOM 782 N N . ILE A 1 97 ? 4.180 -3.496 -11.067 1.00 96.19 97 ILE A N 1
ATOM 783 C CA . ILE A 1 97 ? 4.951 -4.374 -10.186 1.00 96.19 97 ILE A CA 1
ATOM 784 C C . ILE A 1 97 ? 4.081 -5.576 -9.842 1.00 96.19 97 ILE A C 1
ATOM 786 O O . ILE A 1 97 ? 2.941 -5.421 -9.394 1.00 96.19 97 ILE A O 1
ATOM 790 N N . ASN A 1 98 ? 4.638 -6.764 -10.046 1.00 96.69 98 ASN A N 1
ATOM 791 C CA . ASN A 1 98 ? 4.001 -8.048 -9.813 1.00 96.69 98 ASN A CA 1
ATOM 792 C C . ASN A 1 98 ? 4.880 -8.945 -8.942 1.00 96.69 98 ASN A C 1
ATOM 794 O O . ASN A 1 98 ? 6.108 -8.875 -8.969 1.00 96.69 98 ASN A O 1
ATOM 798 N N . HIS A 1 99 ? 4.222 -9.814 -8.181 1.00 96.50 99 HIS A N 1
ATOM 799 C CA . HIS A 1 99 ? 4.850 -10.875 -7.407 1.00 96.50 99 HIS A CA 1
ATOM 800 C C . HIS A 1 99 ? 3.810 -11.981 -7.160 1.00 96.50 99 HIS A C 1
ATOM 802 O O . HIS A 1 99 ? 2.644 -11.642 -6.948 1.00 96.50 99 HIS A O 1
ATOM 808 N N . PRO A 1 100 ? 4.182 -13.275 -7.134 1.00 95.44 100 PRO A N 1
ATOM 809 C CA . PRO A 1 100 ? 3.232 -14.373 -6.912 1.00 95.44 100 PRO A CA 1
ATOM 810 C C . PRO A 1 100 ? 2.421 -14.273 -5.612 1.00 95.44 100 PRO A C 1
ATOM 812 O O . PRO A 1 100 ? 1.308 -14.779 -5.532 1.00 95.44 100 PRO A O 1
ATOM 815 N N . GLU A 1 101 ? 2.979 -13.619 -4.594 1.00 96.94 101 GLU A N 1
ATOM 816 C CA . GLU A 1 101 ? 2.328 -13.439 -3.290 1.00 96.94 101 GLU A CA 1
ATOM 817 C C . GLU A 1 101 ? 1.485 -12.158 -3.188 1.00 96.94 101 GLU A C 1
ATOM 819 O O . GLU A 1 101 ? 0.828 -11.932 -2.170 1.00 96.94 101 GLU A O 1
ATOM 824 N N . LEU A 1 102 ? 1.495 -11.294 -4.208 1.00 96.75 102 LEU A N 1
ATOM 825 C CA . LEU A 1 102 ? 0.635 -10.114 -4.222 1.00 96.75 102 LEU A CA 1
ATOM 826 C C . LEU A 1 102 ? -0.806 -10.502 -4.554 1.00 96.75 102 LEU A C 1
ATOM 828 O O . LEU A 1 102 ? -1.073 -11.218 -5.515 1.00 96.75 102 LEU A O 1
ATOM 832 N N . LYS A 1 103 ? -1.756 -9.944 -3.800 1.00 95.94 103 LYS A N 1
ATOM 833 C CA . LYS A 1 103 ? -3.194 -10.110 -4.072 1.00 95.94 103 LYS A CA 1
ATOM 834 C C . LYS A 1 103 ? -3.649 -9.397 -5.348 1.00 95.94 103 LYS A C 1
ATOM 836 O O . LYS A 1 103 ? -4.624 -9.813 -5.965 1.00 95.94 103 LYS A O 1
ATOM 841 N N . LYS A 1 104 ? -2.974 -8.301 -5.700 1.00 94.88 104 LYS A N 1
ATOM 842 C CA . LYS A 1 104 ? -3.220 -7.468 -6.882 1.00 94.88 104 LYS A CA 1
ATOM 843 C C . LYS A 1 104 ? -1.901 -6.904 -7.389 1.00 94.88 104 LYS A C 1
ATOM 845 O O . LYS A 1 104 ? -1.001 -6.622 -6.598 1.00 94.88 104 LYS A O 1
ATOM 850 N N . SER A 1 105 ? -1.826 -6.691 -8.694 1.00 95.19 105 SER A N 1
ATOM 851 C CA . SER A 1 105 ? -0.732 -5.961 -9.325 1.00 95.19 105 SER A CA 1
ATOM 852 C C . SER A 1 105 ? -0.702 -4.514 -8.830 1.00 95.19 105 SER A C 1
ATOM 854 O O . SER A 1 105 ? -1.736 -3.936 -8.488 1.00 95.19 105 SER A O 1
ATOM 856 N N . ILE A 1 106 ? 0.476 -3.897 -8.806 1.00 96.31 106 ILE A N 1
ATOM 857 C CA . ILE A 1 106 ? 0.621 -2.483 -8.446 1.00 96.31 106 ILE A CA 1
ATOM 858 C C . ILE A 1 106 ? 0.934 -1.684 -9.693 1.00 96.31 106 ILE A C 1
ATOM 860 O O . ILE A 1 106 ? 1.894 -1.997 -10.385 1.00 96.31 106 ILE A O 1
ATOM 864 N N . LEU A 1 107 ? 0.165 -0.631 -9.951 1.00 95.00 107 LEU A N 1
ATOM 865 C CA . LEU A 1 107 ? 0.476 0.361 -10.971 1.00 95.00 107 LEU A CA 1
ATOM 866 C C . LEU A 1 107 ? 1.128 1.571 -10.297 1.00 95.00 107 LEU A C 1
ATOM 868 O O . LEU A 1 107 ? 0.450 2.352 -9.627 1.00 95.00 107 LEU A O 1
ATOM 872 N N . LYS A 1 108 ? 2.440 1.746 -10.456 1.00 93.06 108 LYS A N 1
ATOM 873 C CA . LYS A 1 108 ? 3.138 2.951 -10.001 1.00 93.06 108 LYS A CA 1
ATOM 874 C C . LYS A 1 108 ? 3.041 4.016 -11.086 1.00 93.06 108 LYS A C 1
ATOM 876 O O . LYS A 1 108 ? 3.640 3.886 -12.151 1.00 93.06 108 LYS A O 1
ATOM 881 N N . LYS A 1 109 ? 2.297 5.083 -10.801 1.00 89.00 109 LYS A N 1
ATOM 882 C CA . LYS A 1 109 ? 2.307 6.307 -11.608 1.00 89.00 109 LYS A CA 1
ATOM 883 C C . LYS A 1 109 ? 3.307 7.282 -11.016 1.00 89.00 109 LYS A C 1
ATOM 885 O O . LYS A 1 109 ? 3.343 7.487 -9.802 1.00 89.00 109 LYS A O 1
ATOM 890 N N . GLU A 1 110 ? 4.136 7.849 -11.876 1.00 73.00 110 GLU A N 1
ATOM 891 C CA . GLU A 1 110 ? 5.185 8.770 -11.470 1.00 73.00 110 GLU A CA 1
ATOM 892 C C . GLU A 1 110 ? 4.691 10.210 -11.592 1.00 73.00 110 GLU A C 1
ATOM 894 O O . GLU A 1 110 ? 3.957 10.542 -12.522 1.00 73.00 110 GLU A O 1
ATOM 899 N N . ASN A 1 111 ? 5.038 11.056 -10.621 1.00 64.25 111 ASN A N 1
ATOM 900 C CA . ASN A 1 111 ? 4.474 12.401 -10.553 1.00 64.25 111 ASN A CA 1
ATOM 901 C C . ASN A 1 111 ? 5.436 13.464 -11.088 1.00 64.25 111 ASN A C 1
ATOM 903 O O . ASN A 1 111 ? 4.953 14.534 -11.443 1.00 64.25 111 ASN A O 1
ATOM 907 N N . GLN A 1 112 ? 6.755 13.192 -11.153 1.00 61.06 112 GLN A N 1
ATOM 908 C CA . GLN A 1 112 ? 7.758 14.040 -11.833 1.00 61.06 112 GLN A CA 1
ATOM 909 C C . GLN A 1 112 ? 9.221 13.568 -11.690 1.00 61.06 112 GLN A C 1
ATOM 911 O O . GLN A 1 112 ? 10.085 14.119 -12.380 1.00 61.06 112 GLN A O 1
ATOM 916 N N . SER A 1 113 ? 9.544 12.623 -10.796 1.00 62.66 113 SER A N 1
ATOM 917 C CA . SER A 1 113 ? 10.942 12.260 -10.537 1.00 62.66 113 SER A CA 1
ATOM 918 C C . SER A 1 113 ? 11.436 11.215 -11.531 1.00 62.66 113 SER A C 1
ATOM 920 O O . SER A 1 113 ? 10.794 10.194 -11.743 1.00 62.66 113 SER A O 1
ATOM 922 N N . LYS A 1 114 ? 12.607 11.457 -12.129 1.00 70.38 114 LYS A N 1
ATOM 923 C CA . LYS A 1 114 ? 13.275 10.467 -12.991 1.00 70.38 114 LYS A CA 1
ATOM 924 C C . LYS A 1 114 ? 13.902 9.335 -12.177 1.00 70.38 114 LYS A C 1
ATOM 926 O O . LYS A 1 114 ? 14.005 8.226 -12.680 1.00 70.38 114 LYS A O 1
ATOM 931 N N . ASN A 1 115 ? 14.275 9.623 -10.928 1.00 78.50 115 ASN A N 1
ATOM 932 C CA . ASN A 1 115 ? 14.872 8.654 -10.020 1.00 78.50 115 ASN A CA 1
ATOM 933 C C . ASN A 1 115 ? 14.062 8.633 -8.719 1.00 78.50 115 ASN A C 1
ATOM 935 O O . ASN A 1 115 ? 14.088 9.615 -7.971 1.00 78.50 115 ASN A O 1
ATOM 939 N N . GLU A 1 116 ? 13.315 7.563 -8.458 1.00 81.81 116 GLU A N 1
ATOM 940 C CA . GLU A 1 116 ? 12.563 7.406 -7.206 1.00 81.81 116 GLU A CA 1
ATOM 941 C C . GLU A 1 116 ? 12.731 5.985 -6.667 1.00 81.81 116 GLU A C 1
ATOM 943 O O . GLU A 1 116 ? 12.360 5.001 -7.315 1.00 81.81 116 GLU A O 1
ATOM 948 N N . ASP A 1 117 ? 13.283 5.889 -5.458 1.00 88.88 117 ASP A N 1
ATOM 949 C CA . ASP A 1 117 ? 13.258 4.644 -4.705 1.00 88.88 117 ASP A CA 1
ATOM 950 C C . ASP A 1 117 ? 11.834 4.374 -4.217 1.00 88.88 117 ASP A C 1
ATOM 952 O O . ASP A 1 117 ? 11.161 5.244 -3.655 1.00 88.88 117 ASP A O 1
ATOM 956 N N . LEU A 1 118 ? 11.376 3.143 -4.409 1.00 91.19 118 LEU A N 1
ATOM 957 C CA . LEU A 1 118 ? 10.055 2.705 -4.004 1.00 91.19 118 LEU A CA 1
ATOM 958 C C . LEU A 1 118 ? 10.155 1.862 -2.739 1.00 91.19 118 LEU A C 1
ATOM 960 O O . LEU A 1 118 ? 10.693 0.760 -2.763 1.00 91.19 118 LEU A O 1
ATOM 964 N N . TYR A 1 119 ? 9.544 2.330 -1.654 1.00 94.69 119 TYR A N 1
ATOM 965 C CA . TYR A 1 119 ? 9.373 1.495 -0.469 1.00 94.69 119 TYR A CA 1
ATOM 966 C C . TYR A 1 119 ? 8.273 0.462 -0.700 1.00 94.69 119 TYR A C 1
ATOM 968 O O . TYR A 1 119 ? 7.127 0.827 -0.988 1.00 94.69 119 TYR A O 1
ATOM 976 N N . PHE A 1 120 ? 8.624 -0.813 -0.558 1.00 95.19 120 PHE A N 1
ATOM 977 C CA . PHE A 1 120 ? 7.760 -1.951 -0.847 1.00 95.19 120 PHE A CA 1
ATOM 978 C C . PHE A 1 120 ? 7.996 -3.072 0.166 1.00 95.19 120 PHE A C 1
ATOM 980 O O . PHE A 1 120 ? 9.109 -3.301 0.611 1.00 95.19 120 PHE A O 1
ATOM 987 N N . ASP A 1 121 ? 6.938 -3.782 0.523 1.00 96.38 121 ASP A N 1
ATOM 988 C CA . ASP A 1 121 ? 6.976 -5.036 1.267 1.00 96.38 121 ASP A CA 1
ATOM 989 C C . ASP A 1 121 ? 5.689 -5.788 0.912 1.00 96.38 121 ASP A C 1
ATOM 991 O O . ASP A 1 121 ? 4.625 -5.173 0.784 1.00 96.38 121 ASP A O 1
ATOM 995 N N . ILE A 1 122 ? 5.772 -7.103 0.708 1.00 95.94 122 ILE A N 1
ATOM 996 C CA . ILE A 1 122 ? 4.623 -7.898 0.252 1.00 95.94 122 ILE A CA 1
ATOM 997 C C . ILE A 1 122 ? 3.487 -7.828 1.278 1.00 95.94 122 ILE A C 1
ATOM 999 O O . ILE A 1 122 ? 2.330 -7.606 0.910 1.00 95.94 122 ILE A O 1
ATOM 1003 N N . GLY A 1 123 ? 3.810 -7.963 2.567 1.00 96.94 123 GLY A N 1
ATOM 1004 C CA . GLY A 1 123 ? 2.849 -7.850 3.659 1.00 96.94 123 GLY A CA 1
ATOM 1005 C C . GLY A 1 123 ? 2.236 -6.454 3.728 1.00 96.94 123 GLY A C 1
ATOM 1006 O O . GLY A 1 123 ? 1.018 -6.327 3.845 1.00 96.94 123 GLY A O 1
ATOM 1007 N N . MET A 1 124 ? 3.051 -5.409 3.572 1.00 97.62 124 MET A N 1
ATOM 1008 C CA . MET A 1 124 ? 2.596 -4.016 3.571 1.00 97.62 124 MET A CA 1
ATOM 1009 C C . MET A 1 124 ? 1.570 -3.757 2.470 1.00 97.62 124 MET A C 1
ATOM 1011 O O . MET A 1 124 ? 0.489 -3.215 2.719 1.00 97.62 124 MET A O 1
ATOM 1015 N N . ILE A 1 125 ? 1.903 -4.156 1.245 1.00 97.81 125 ILE A N 1
ATOM 1016 C CA . ILE A 1 125 ? 1.060 -3.929 0.077 1.00 97.81 125 ILE A CA 1
ATOM 1017 C C . ILE A 1 125 ? -0.207 -4.783 0.149 1.00 97.81 125 ILE A C 1
ATOM 1019 O O . ILE A 1 125 ? -1.297 -4.274 -0.109 1.00 97.81 125 ILE A O 1
ATOM 1023 N N . ASN A 1 126 ? -0.114 -6.041 0.583 1.00 97.94 126 ASN A N 1
ATOM 1024 C CA . ASN A 1 126 ? -1.290 -6.887 0.781 1.00 97.94 126 ASN A CA 1
ATOM 1025 C C . ASN A 1 126 ? -2.209 -6.371 1.896 1.00 97.94 126 ASN A C 1
ATOM 1027 O O . ASN A 1 126 ? -3.434 -6.483 1.772 1.00 97.94 126 ASN A O 1
ATOM 1031 N N . THR A 1 127 ? -1.660 -5.777 2.958 1.00 98.25 127 THR A N 1
ATOM 1032 C CA . THR A 1 127 ? -2.446 -5.060 3.969 1.00 98.25 127 THR A CA 1
ATOM 1033 C C . THR A 1 127 ? -3.184 -3.883 3.340 1.00 98.25 127 THR A C 1
ATOM 1035 O O . THR A 1 127 ? -4.396 -3.768 3.517 1.00 98.25 127 THR A O 1
ATOM 1038 N N . LEU A 1 128 ? -2.500 -3.051 2.548 1.00 97.88 128 LEU A N 1
ATOM 1039 C CA . LEU A 1 128 ? -3.129 -1.917 1.870 1.00 97.88 128 LEU A CA 1
ATOM 1040 C C . LEU A 1 128 ? -4.242 -2.361 0.907 1.00 97.88 128 LEU A C 1
ATOM 1042 O O . LEU A 1 128 ? -5.337 -1.805 0.953 1.00 97.88 128 LEU A O 1
ATOM 1046 N N . ILE A 1 129 ? -4.003 -3.398 0.097 1.00 97.56 129 ILE A N 1
ATOM 1047 C CA . ILE A 1 129 ? -5.016 -3.992 -0.791 1.00 97.56 129 ILE A CA 1
ATOM 1048 C C . ILE A 1 129 ? -6.230 -4.460 0.019 1.00 97.56 129 ILE A C 1
ATOM 1050 O O . ILE A 1 129 ? -7.363 -4.168 -0.350 1.00 97.56 129 ILE A O 1
ATOM 1054 N N . SER A 1 130 ? -6.006 -5.131 1.152 1.00 97.94 130 SER A N 1
ATOM 1055 C CA . SER A 1 130 ? -7.096 -5.627 2.002 1.00 97.94 130 SER A CA 1
ATOM 1056 C C . SER A 1 130 ? -7.925 -4.481 2.594 1.00 97.94 130 SER A C 1
ATOM 1058 O O . SER A 1 130 ? -9.150 -4.567 2.640 1.00 97.94 130 SER A O 1
ATOM 1060 N N . VAL A 1 131 ? -7.279 -3.385 3.007 1.00 98.00 131 VAL A N 1
ATOM 1061 C CA . VAL A 1 131 ? -7.974 -2.180 3.487 1.00 98.00 131 VAL A CA 1
ATOM 1062 C C . VAL A 1 131 ? -8.807 -1.547 2.376 1.00 98.00 131 VAL A C 1
ATOM 1064 O O . VAL A 1 131 ? -9.960 -1.202 2.621 1.00 98.00 131 VAL A O 1
ATOM 1067 N N . VAL A 1 132 ? -8.268 -1.446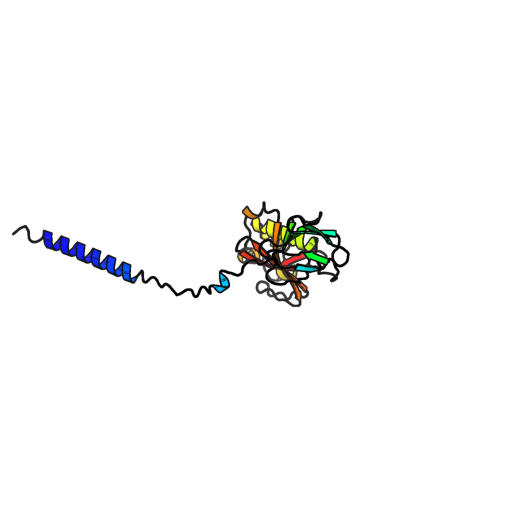 1.159 1.00 97.19 132 VAL A N 1
ATOM 1068 C CA . VAL A 1 132 ? -8.997 -0.927 -0.009 1.00 97.19 132 VAL A CA 1
ATOM 1069 C C . VAL A 1 132 ? -10.204 -1.804 -0.348 1.00 97.19 132 VAL A C 1
ATOM 1071 O O . VAL A 1 132 ? -11.295 -1.285 -0.560 1.00 97.19 132 VAL A O 1
ATOM 1074 N N . GLU A 1 133 ? -10.064 -3.130 -0.335 1.00 97.12 133 GLU A N 1
ATOM 1075 C CA . GLU A 1 133 ? -11.181 -4.049 -0.589 1.00 97.12 133 GLU A CA 1
ATOM 1076 C C . GLU A 1 133 ? -12.280 -3.960 0.477 1.00 97.12 133 GLU A C 1
ATOM 1078 O O . GLU A 1 133 ? -13.469 -4.007 0.151 1.00 97.12 133 GLU A O 1
ATOM 1083 N N . LEU A 1 134 ? -11.906 -3.826 1.753 1.00 98.19 134 LEU A N 1
ATOM 1084 C CA . LEU A 1 134 ? -12.868 -3.610 2.834 1.00 98.19 134 LEU A CA 1
ATOM 1085 C C . LEU A 1 134 ? -13.551 -2.245 2.711 1.00 98.19 134 LEU A C 1
ATOM 1087 O O . LEU A 1 134 ? -14.764 -2.161 2.910 1.00 98.19 134 LEU A O 1
ATOM 1091 N N . GLU A 1 135 ? -12.806 -1.201 2.341 1.00 97.44 135 GLU A N 1
ATOM 1092 C CA . GLU A 1 135 ? -13.337 0.135 2.064 1.00 97.44 135 GLU A CA 1
ATOM 1093 C C . GLU A 1 135 ? -14.377 0.076 0.936 1.00 97.44 135 GLU A C 1
ATOM 1095 O O . GLU A 1 135 ? -15.511 0.509 1.136 1.00 97.44 135 GLU A O 1
ATOM 1100 N N . SER A 1 136 ? -14.048 -0.573 -0.185 1.00 96.81 136 SER A N 1
ATOM 1101 C CA . SER A 1 136 ? -14.960 -0.818 -1.311 1.00 96.81 136 SER A CA 1
ATOM 1102 C C . SER A 1 136 ? -16.238 -1.570 -0.932 1.00 96.81 136 SER A C 1
ATOM 1104 O O . SER A 1 136 ? -17.270 -1.406 -1.580 1.00 96.81 136 SER A O 1
ATOM 1106 N N . ARG A 1 137 ? -16.193 -2.412 0.109 1.00 97.56 137 ARG A N 1
ATOM 1107 C CA . ARG A 1 137 ? -17.354 -3.164 0.624 1.00 97.56 137 ARG A CA 1
ATOM 1108 C C . ARG A 1 137 ? -18.103 -2.424 1.736 1.00 97.56 137 ARG A C 1
ATOM 1110 O O . ARG A 1 137 ? -19.054 -2.979 2.287 1.00 97.56 137 ARG A O 1
ATOM 1117 N N . GLY A 1 138 ? -17.658 -1.227 2.122 1.00 97.31 138 GLY A N 1
ATOM 1118 C CA . GLY A 1 138 ? -18.192 -0.485 3.267 1.00 97.31 138 GLY A CA 1
ATOM 1119 C C . GLY A 1 138 ? -17.951 -1.169 4.620 1.00 97.31 138 GLY A C 1
ATOM 1120 O O . GLY A 1 138 ? -18.660 -0.903 5.588 1.00 97.31 138 GLY A O 1
ATOM 1121 N N . LYS A 1 139 ? -16.970 -2.074 4.714 1.00 98.19 139 LYS A N 1
ATOM 1122 C CA . LYS A 1 139 ? -16.649 -2.864 5.916 1.00 98.19 139 LYS A CA 1
ATOM 1123 C C . LYS A 1 139 ? -15.665 -2.130 6.829 1.00 98.19 139 LYS A C 1
ATOM 1125 O O . LYS A 1 139 ? -14.621 -2.656 7.200 1.00 98.19 139 LYS A O 1
ATOM 1130 N N . PHE A 1 140 ? -16.006 -0.899 7.209 1.00 97.81 140 PHE A N 1
ATOM 1131 C CA . PHE A 1 140 ? -15.136 -0.027 8.012 1.00 97.81 140 PHE A CA 1
ATOM 1132 C C . PHE A 1 140 ? -14.842 -0.578 9.415 1.00 97.81 140 PHE A C 1
ATOM 1134 O O . PHE A 1 140 ? -13.732 -0.407 9.909 1.00 97.81 140 PHE A O 1
ATOM 1141 N N . SER A 1 141 ? -15.804 -1.280 10.015 1.00 98.00 141 SER A N 1
ATOM 1142 C CA . SER A 1 141 ? -15.631 -2.015 11.278 1.00 98.00 141 SER A CA 1
ATOM 1143 C C . SER A 1 141 ? -14.461 -3.008 11.199 1.00 98.00 141 SER A C 1
ATOM 1145 O O . SER A 1 141 ? -13.549 -2.982 12.018 1.00 98.00 141 SER A O 1
ATOM 1147 N N . GLU A 1 142 ? -14.369 -3.782 10.113 1.00 98.31 142 GLU A N 1
ATOM 1148 C CA . GLU A 1 142 ? -13.268 -4.733 9.927 1.00 98.31 142 GLU A CA 1
ATOM 1149 C C . GLU A 1 142 ? -11.915 -4.043 9.700 1.00 98.31 142 GLU A C 1
ATOM 1151 O O . GLU A 1 142 ? -10.882 -4.580 10.097 1.00 98.31 142 GLU A O 1
ATOM 1156 N N . ILE A 1 143 ? -11.902 -2.851 9.088 1.00 98.19 143 ILE A N 1
ATOM 1157 C CA . ILE A 1 143 ? -10.681 -2.037 8.976 1.00 98.19 143 ILE A CA 1
ATOM 1158 C C . ILE A 1 143 ? -10.224 -1.604 10.370 1.00 98.19 143 ILE A C 1
ATOM 1160 O O . ILE A 1 143 ? -9.044 -1.751 10.694 1.00 98.19 143 ILE A O 1
ATOM 1164 N N . TYR A 1 144 ? -11.150 -1.111 11.198 1.00 97.81 144 TYR A N 1
ATOM 1165 C CA . TYR A 1 144 ? -10.872 -0.742 12.583 1.00 97.81 144 TYR A CA 1
ATOM 1166 C C . TYR A 1 144 ? -10.326 -1.933 13.376 1.00 97.81 144 TYR A C 1
ATOM 1168 O O . TYR A 1 144 ? -9.295 -1.814 14.029 1.00 97.81 144 TYR A O 1
ATOM 1176 N N . ASP A 1 145 ? -10.946 -3.105 13.272 1.00 97.00 145 ASP A N 1
ATOM 1177 C CA . ASP A 1 145 ? -10.575 -4.277 14.066 1.00 97.00 145 ASP A CA 1
ATOM 1178 C C . ASP A 1 145 ? -9.279 -4.947 13.614 1.00 97.00 145 ASP A C 1
ATOM 1180 O O . ASP A 1 145 ? -8.452 -5.323 14.447 1.00 97.00 145 ASP A O 1
ATOM 1184 N N . LYS A 1 146 ? -9.058 -5.089 12.309 1.00 96.56 146 LYS A N 1
ATOM 1185 C CA . LYS A 1 146 ? -7.950 -5.907 11.797 1.00 96.56 146 LYS A CA 1
ATOM 1186 C C . LYS A 1 146 ? -6.716 -5.093 11.440 1.00 96.56 146 LYS A C 1
ATOM 1188 O O . LYS A 1 146 ? -5.609 -5.604 11.564 1.00 96.56 146 LYS A O 1
ATOM 1193 N N . TYR A 1 147 ? -6.901 -3.848 10.999 1.00 97.44 147 TYR A N 1
ATOM 1194 C CA . TYR A 1 147 ? -5.841 -3.101 10.322 1.00 97.44 147 TYR A CA 1
ATOM 1195 C C . TYR A 1 147 ? -5.513 -1.752 10.952 1.00 97.44 147 TYR A C 1
ATOM 1197 O O . TYR A 1 147 ? -4.418 -1.252 10.713 1.00 97.44 147 TYR A O 1
ATOM 1205 N N . LEU A 1 148 ? -6.401 -1.143 11.744 1.00 96.69 148 LEU A N 1
ATOM 1206 C CA . LEU A 1 148 ? -6.077 0.132 12.383 1.00 96.69 148 LEU A CA 1
ATOM 1207 C C . LEU A 1 148 ? -4.920 -0.045 13.372 1.00 96.69 148 LEU A C 1
ATOM 1209 O O . LEU A 1 148 ? -4.924 -0.951 14.206 1.00 96.69 148 LEU A O 1
ATOM 1213 N N . TYR A 1 149 ? -3.943 0.853 13.283 1.00 96.00 149 TYR A N 1
ATOM 1214 C CA . TYR A 1 149 ? -2.790 0.880 14.175 1.00 96.00 149 TYR A CA 1
ATOM 1215 C C . TYR A 1 149 ? -3.204 0.904 15.656 1.00 96.00 149 TYR A C 1
ATOM 1217 O O . TYR A 1 149 ? -4.045 1.713 16.049 1.00 96.00 149 TYR A O 1
ATOM 1225 N N . SER A 1 150 ? -2.605 0.041 16.483 1.00 93.50 150 SER A N 1
ATOM 1226 C CA . SER A 1 150 ? -2.984 -0.186 17.891 1.00 93.50 150 SER A CA 1
ATOM 1227 C C . SER A 1 150 ? -3.057 1.112 18.700 1.00 93.50 150 SER A C 1
ATOM 1229 O O . SER A 1 150 ? -4.105 1.433 19.261 1.00 93.50 150 SER A O 1
ATOM 1231 N N . LYS A 1 151 ? -2.006 1.940 18.651 1.00 93.81 151 LYS A N 1
ATOM 1232 C CA . LYS A 1 151 ? -1.983 3.239 19.345 1.00 93.81 151 LYS A CA 1
ATOM 1233 C C . LYS A 1 151 ? -3.052 4.210 18.836 1.00 93.81 151 LYS A C 1
ATOM 1235 O O . LYS A 1 151 ? -3.476 5.086 19.581 1.00 93.81 151 LYS A O 1
ATOM 1240 N N . ALA A 1 152 ? -3.491 4.091 17.580 1.00 93.56 152 ALA A N 1
ATOM 1241 C CA . ALA A 1 152 ? -4.607 4.884 17.060 1.00 93.56 152 ALA A CA 1
ATOM 1242 C C . ALA A 1 152 ? -5.955 4.379 17.594 1.00 93.56 152 ALA A C 1
ATOM 1244 O O . ALA A 1 152 ? -6.799 5.206 17.939 1.00 93.56 152 ALA A O 1
ATOM 1245 N N . LYS A 1 153 ? -6.132 3.057 17.746 1.00 93.12 153 LYS A N 1
ATOM 1246 C CA . LYS A 1 153 ? -7.319 2.468 18.395 1.00 93.12 153 LYS A CA 1
ATOM 1247 C C . LYS A 1 153 ? -7.480 2.931 19.840 1.00 93.12 153 LYS A C 1
ATOM 1249 O O . LYS A 1 153 ? -8.586 3.201 20.278 1.00 93.12 153 LYS A O 1
ATOM 1254 N N . GLU A 1 154 ? -6.384 3.111 20.573 1.00 93.31 154 GLU A N 1
ATOM 1255 C CA . GLU A 1 154 ? -6.429 3.648 21.942 1.00 93.31 154 GLU A CA 1
ATOM 1256 C C . GLU A 1 154 ? -6.953 5.095 22.022 1.00 93.31 154 GLU A C 1
ATOM 1258 O O . GLU A 1 154 ? -7.296 5.573 23.104 1.00 93.31 154 GLU A O 1
ATOM 1263 N N . LYS A 1 155 ? -6.978 5.827 20.899 1.00 93.31 155 LYS A N 1
ATOM 1264 C CA . LYS A 1 155 ? -7.383 7.242 20.831 1.00 93.31 155 LYS A CA 1
ATOM 1265 C C . LYS A 1 155 ? -8.744 7.467 20.184 1.00 93.31 155 LYS A C 1
ATOM 1267 O O . LYS A 1 155 ? -9.194 8.609 20.132 1.00 93.31 155 LYS A O 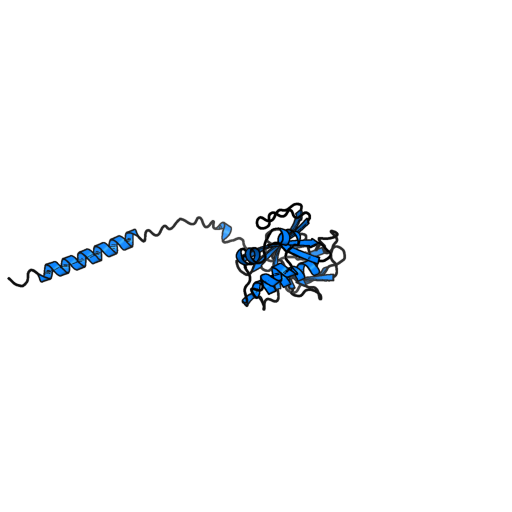1
ATOM 1272 N N . THR A 1 156 ? -9.391 6.430 19.663 1.00 93.94 156 THR A N 1
ATOM 1273 C CA . THR A 1 156 ? -10.627 6.573 18.890 1.00 93.94 156 THR A CA 1
ATOM 1274 C C . THR A 1 156 ? -11.537 5.376 19.121 1.00 93.94 156 THR A C 1
ATOM 1276 O O . THR A 1 156 ? -11.070 4.246 19.169 1.00 93.94 156 THR A O 1
ATOM 1279 N N . SER A 1 157 ? -12.839 5.609 19.275 1.00 95.62 157 SER A N 1
ATOM 1280 C CA . SER A 1 157 ? -13.797 4.506 19.284 1.00 95.62 157 SER A CA 1
ATOM 1281 C C . SER A 1 157 ? -14.030 3.993 17.862 1.00 95.62 157 SER A C 1
ATOM 1283 O O . SER A 1 157 ? -13.836 4.725 16.888 1.00 95.62 157 SER A O 1
ATOM 1285 N N . GLU A 1 158 ? -14.514 2.760 17.725 1.00 97.31 158 GLU A N 1
ATOM 1286 C CA . GLU A 1 158 ? -14.935 2.231 16.425 1.00 97.31 158 GLU A CA 1
ATOM 1287 C C . GLU A 1 158 ? -16.005 3.125 15.775 1.00 97.31 158 GLU A C 1
ATOM 128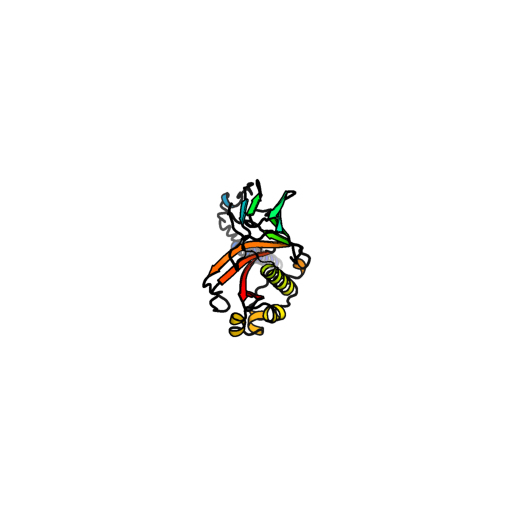9 O O . GLU A 1 158 ? -15.920 3.448 14.592 1.00 97.31 158 GLU A O 1
ATOM 1294 N N . ALA A 1 159 ? -16.982 3.602 16.552 1.00 97.25 159 ALA A N 1
ATOM 1295 C CA . ALA A 1 159 ? -18.040 4.473 16.049 1.00 97.25 159 ALA A CA 1
ATOM 1296 C C . ALA A 1 159 ? -17.489 5.803 15.498 1.00 97.25 159 ALA A C 1
ATOM 1298 O O . ALA A 1 159 ? -17.877 6.232 14.406 1.00 97.25 159 ALA A O 1
ATOM 1299 N N . ASP A 1 160 ? -16.547 6.434 16.206 1.00 95.38 160 ASP A N 1
ATOM 1300 C CA . ASP A 1 160 ? -15.887 7.666 15.750 1.00 95.38 160 ASP A CA 1
ATOM 1301 C C . ASP A 1 160 ? -14.978 7.408 14.544 1.00 95.38 160 ASP A C 1
ATOM 1303 O O . ASP A 1 160 ? -14.875 8.234 13.624 1.00 95.38 160 ASP A O 1
ATOM 1307 N N . PHE A 1 161 ? -14.341 6.236 14.512 1.00 96.25 161 PHE A N 1
ATOM 1308 C CA . PHE A 1 161 ? -13.577 5.791 13.363 1.00 96.25 161 PHE A CA 1
ATOM 1309 C C . PHE A 1 161 ? -14.468 5.653 12.125 1.00 96.25 161 PHE A C 1
ATOM 1311 O O . PHE A 1 161 ? -14.140 6.195 11.071 1.00 96.25 161 PHE A O 1
ATOM 1318 N N . ILE A 1 162 ? -15.611 4.984 12.227 1.00 96.88 162 ILE A N 1
ATOM 1319 C CA . ILE A 1 162 ? -16.512 4.798 11.087 1.00 96.88 162 ILE A CA 1
ATOM 1320 C C . ILE A 1 162 ? -17.063 6.155 10.631 1.00 96.88 162 ILE A C 1
ATOM 1322 O O . ILE A 1 162 ? -16.990 6.486 9.449 1.00 96.88 162 ILE A O 1
ATOM 1326 N N . LYS A 1 163 ? -17.529 6.992 11.567 1.00 95.19 163 LYS A N 1
ATOM 1327 C CA . LYS A 1 163 ? -18.105 8.313 11.265 1.00 95.19 163 LYS A CA 1
ATOM 1328 C C . LYS A 1 163 ? -17.120 9.260 10.574 1.00 95.19 163 LYS A C 1
ATOM 1330 O O . LYS A 1 163 ? -17.517 10.039 9.712 1.00 95.19 163 LYS A O 1
ATOM 1335 N N . GLY A 1 164 ? -15.846 9.229 10.964 1.00 93.31 164 GLY A N 1
ATOM 1336 C CA . GLY A 1 164 ? -14.809 10.088 10.385 1.00 93.31 164 GLY A CA 1
ATOM 1337 C C . GLY A 1 164 ? -14.105 9.505 9.155 1.00 93.31 164 GLY A C 1
ATOM 1338 O O . GLY A 1 164 ? -13.216 10.162 8.610 1.00 93.31 164 GLY A O 1
ATOM 1339 N N . TYR A 1 165 ? -14.430 8.276 8.740 1.00 94.88 165 TYR A N 1
ATOM 1340 C CA . TYR A 1 165 ? -13.739 7.616 7.636 1.00 94.88 165 TYR A CA 1
ATOM 1341 C C . TYR A 1 165 ? -14.170 8.201 6.289 1.00 94.88 165 TYR A C 1
ATOM 1343 O O . TYR A 1 165 ? -15.336 8.141 5.909 1.00 94.88 165 TYR A O 1
ATOM 1351 N N . LYS A 1 166 ? -13.218 8.756 5.535 1.00 93.38 166 LYS A N 1
ATOM 1352 C CA . LYS A 1 166 ? -13.475 9.306 4.197 1.00 93.38 166 LYS A CA 1
ATOM 1353 C C . LYS A 1 166 ? -13.127 8.265 3.143 1.00 93.38 166 LYS A C 1
ATOM 1355 O O . LYS A 1 166 ? -11.954 8.109 2.809 1.00 93.38 166 LYS A O 1
ATOM 1360 N N . ALA A 1 167 ? -14.121 7.534 2.649 1.00 94.44 167 ALA A N 1
ATOM 1361 C CA . ALA A 1 167 ? -13.917 6.565 1.577 1.00 94.44 167 ALA A CA 1
ATOM 1362 C C . ALA A 1 167 ? -13.672 7.269 0.228 1.00 94.44 167 ALA A C 1
ATOM 1364 O O . ALA A 1 167 ? -14.348 8.238 -0.119 1.00 94.44 167 ALA A O 1
ATOM 1365 N N . ILE A 1 168 ? -12.693 6.778 -0.524 1.00 95.38 168 ILE A N 1
ATOM 1366 C CA . ILE A 1 168 ? -12.425 7.122 -1.919 1.00 95.38 168 ILE A CA 1
ATOM 1367 C C . ILE A 1 168 ? -12.650 5.930 -2.859 1.00 95.38 168 ILE A C 1
ATOM 1369 O O . ILE A 1 168 ? -12.736 6.157 -4.063 1.00 95.38 168 ILE A O 1
ATOM 1373 N N . PHE A 1 169 ? -12.760 4.704 -2.333 1.00 94.88 169 PHE A N 1
ATOM 1374 C CA . PHE A 1 169 ? -13.116 3.496 -3.084 1.00 94.88 169 PHE A CA 1
ATOM 1375 C C . PHE A 1 169 ? -14.566 3.085 -2.824 1.00 94.88 169 PHE A C 1
ATOM 1377 O O . PHE A 1 169 ? -15.090 3.280 -1.726 1.00 94.88 169 PHE A O 1
ATOM 1384 N N . ASP A 1 170 ? -15.202 2.503 -3.837 1.00 93.81 170 ASP A N 1
ATOM 1385 C CA . ASP A 1 170 ? -16.562 1.969 -3.770 1.00 93.81 170 ASP A CA 1
ATOM 1386 C C . ASP A 1 170 ? -16.636 0.556 -4.372 1.00 93.81 170 ASP A C 1
ATOM 1388 O O . ASP A 1 170 ? -15.609 -0.063 -4.680 1.00 93.81 170 ASP A O 1
ATOM 1392 N N . SER A 1 171 ? -17.845 0.002 -4.494 1.00 93.50 171 SER A N 1
ATOM 1393 C CA . SER A 1 171 ? -18.046 -1.373 -4.958 1.00 93.50 171 SER A CA 1
ATOM 1394 C C . SER A 1 171 ? -17.579 -1.615 -6.394 1.00 93.50 171 SER A C 1
ATOM 1396 O O . SER A 1 171 ? -17.298 -2.763 -6.735 1.00 93.50 171 SER A O 1
ATOM 1398 N N . ASN A 1 172 ? -17.455 -0.573 -7.223 1.00 91.62 172 ASN A N 1
ATOM 1399 C CA . ASN A 1 172 ? -16.951 -0.711 -8.591 1.00 91.62 172 ASN A CA 1
ATOM 1400 C C . ASN A 1 172 ? -15.456 -1.053 -8.615 1.00 91.62 172 ASN A C 1
ATOM 1402 O O . ASN A 1 172 ? -14.986 -1.666 -9.566 1.00 91.62 172 ASN A O 1
ATOM 1406 N N . ASN A 1 173 ? -14.719 -0.731 -7.548 1.00 91.00 173 ASN A N 1
ATOM 1407 C CA . ASN A 1 173 ? -13.282 -0.990 -7.460 1.00 91.00 173 ASN A CA 1
ATOM 1408 C C . ASN A 1 173 ? -12.926 -2.435 -7.066 1.00 91.00 173 ASN A C 1
ATOM 1410 O O . ASN A 1 173 ? -11.753 -2.811 -7.027 1.00 91.00 173 ASN A O 1
ATOM 1414 N N . LEU A 1 174 ? -13.912 -3.283 -6.753 1.00 88.19 174 LEU A N 1
ATOM 1415 C CA . LEU A 1 174 ? -13.642 -4.668 -6.351 1.00 88.19 174 LEU A CA 1
ATOM 1416 C C . LEU A 1 174 ? -13.072 -5.516 -7.490 1.00 88.19 174 LEU A C 1
ATOM 1418 O O . LEU A 1 174 ? -12.257 -6.399 -7.229 1.00 88.19 174 LEU A O 1
ATOM 1422 N N . SER A 1 175 ? -13.472 -5.230 -8.730 1.00 87.88 175 SER A N 1
ATOM 1423 C CA . SER A 1 175 ? -12.966 -5.898 -9.933 1.00 87.88 175 SER A CA 1
ATOM 1424 C C . SER A 1 175 ? -11.614 -5.374 -10.409 1.00 87.88 175 SER A C 1
ATOM 1426 O O . SER A 1 175 ? -11.037 -5.962 -11.323 1.00 87.88 175 SER A O 1
ATOM 1428 N N . ASP A 1 176 ? -11.105 -4.289 -9.819 1.00 90.31 176 ASP A N 1
ATOM 1429 C CA . ASP A 1 176 ? -9.829 -3.714 -10.229 1.00 90.31 176 ASP A CA 1
ATOM 1430 C C . ASP A 1 176 ? -8.716 -4.725 -9.958 1.00 90.31 176 ASP A C 1
ATOM 1432 O O . ASP A 1 176 ? -8.515 -5.166 -8.822 1.00 90.31 176 ASP A O 1
ATOM 1436 N N . GLN A 1 177 ? -7.988 -5.091 -11.010 1.00 90.31 177 GLN A N 1
ATOM 1437 C CA . GLN A 1 177 ? -6.848 -6.009 -10.923 1.00 90.31 177 GLN A CA 1
ATOM 1438 C C . GLN A 1 177 ? -5.587 -5.312 -10.396 1.00 90.31 177 GLN A C 1
ATOM 1440 O O . GLN A 1 177 ? -4.622 -5.975 -10.017 1.00 90.31 177 GLN A O 1
ATOM 1445 N N . GLU A 1 178 ? -5.608 -3.977 -10.361 1.00 94.00 178 GLU A N 1
ATOM 1446 C CA . GLU A 1 178 ? -4.462 -3.132 -10.059 1.00 94.00 178 GLU A CA 1
ATOM 1447 C C . GLU A 1 178 ? -4.779 -2.120 -8.958 1.00 94.00 178 GLU A C 1
ATOM 1449 O O . GLU A 1 178 ? -5.834 -1.488 -8.955 1.00 94.00 178 GLU A O 1
ATOM 1454 N N . LEU A 1 179 ? -3.826 -1.918 -8.049 1.00 95.50 179 LEU A N 1
ATOM 1455 C CA . LEU A 1 179 ? -3.827 -0.790 -7.122 1.00 95.50 179 LEU A CA 1
ATOM 1456 C C . LEU A 1 179 ? -2.878 0.294 -7.646 1.00 95.50 179 LEU A C 1
ATOM 1458 O O . LEU A 1 179 ? -1.689 0.041 -7.835 1.00 95.50 179 LEU A O 1
ATOM 1462 N N . THR A 1 180 ? -3.382 1.515 -7.849 1.00 95.12 180 THR A N 1
ATOM 1463 C CA . THR A 1 180 ? -2.552 2.628 -8.337 1.00 95.12 180 THR A CA 1
ATOM 1464 C C . THR A 1 180 ? -1.874 3.369 -7.185 1.00 95.12 180 THR A C 1
ATOM 1466 O O . THR A 1 180 ? -2.540 4.041 -6.395 1.00 95.12 180 THR A O 1
ATOM 1469 N N . ILE A 1 181 ? -0.543 3.310 -7.128 1.00 94.50 181 ILE A N 1
ATOM 1470 C CA . ILE A 1 181 ? 0.293 4.097 -6.214 1.00 94.50 181 ILE A CA 1
ATOM 1471 C C . ILE A 1 181 ? 0.853 5.301 -6.973 1.00 94.50 181 ILE A C 1
ATOM 1473 O O . ILE A 1 181 ? 1.441 5.154 -8.038 1.00 94.50 181 ILE A O 1
ATOM 1477 N N . VAL A 1 182 ? 0.692 6.498 -6.411 1.00 91.81 182 VAL A N 1
ATOM 1478 C CA . VAL A 1 182 ? 1.211 7.754 -6.984 1.00 91.81 182 VAL A CA 1
ATOM 1479 C C . VAL A 1 182 ? 2.517 8.160 -6.314 1.00 91.81 182 VAL A C 1
ATOM 1481 O O . VAL A 1 182 ? 3.434 8.657 -6.9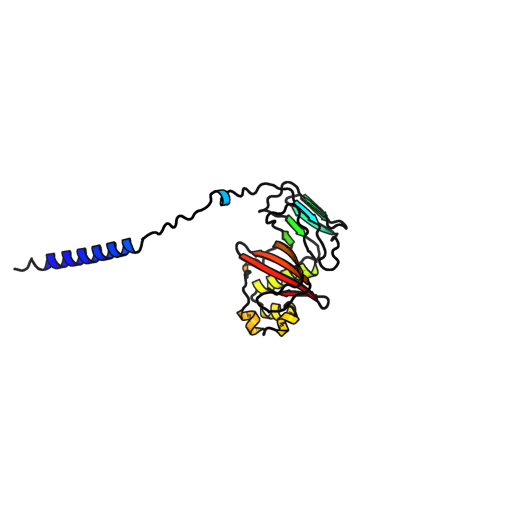61 1.00 91.81 182 VAL A O 1
ATOM 1484 N N . LYS A 1 183 ? 2.610 7.956 -4.998 1.00 90.44 183 LYS A N 1
ATOM 1485 C CA . LYS A 1 183 ? 3.789 8.312 -4.210 1.00 90.44 183 LYS A CA 1
ATOM 1486 C C . LYS A 1 183 ? 3.972 7.327 -3.067 1.00 90.44 183 LYS A C 1
ATOM 1488 O O . LYS A 1 183 ? 2.987 6.939 -2.443 1.00 90.44 183 LYS A O 1
ATOM 1493 N N . SER A 1 184 ? 5.216 6.978 -2.772 1.00 91.88 184 SER A N 1
ATOM 1494 C CA . SER A 1 184 ? 5.600 6.226 -1.579 1.00 91.88 184 SER A CA 1
ATOM 1495 C C . SER A 1 184 ? 6.803 6.913 -0.955 1.00 91.88 184 SER A C 1
ATOM 1497 O O . SER A 1 184 ? 7.729 7.291 -1.662 1.00 91.88 184 SER A O 1
ATOM 1499 N N . GLN A 1 185 ? 6.786 7.128 0.353 1.00 92.69 185 GLN A N 1
ATOM 1500 C CA . GLN A 1 185 ? 7.899 7.760 1.052 1.00 92.69 185 GLN A CA 1
ATOM 1501 C C . GLN A 1 185 ? 8.005 7.221 2.474 1.00 92.69 185 GLN A C 1
ATOM 1503 O O . GLN A 1 185 ? 6.999 7.071 3.170 1.00 92.69 185 GLN A O 1
ATOM 1508 N N . LEU A 1 186 ? 9.229 6.963 2.922 1.00 93.94 186 LEU A N 1
ATOM 1509 C CA . LEU A 1 186 ? 9.501 6.645 4.315 1.00 93.94 186 LEU A CA 1
ATOM 1510 C C . LEU A 1 186 ? 9.465 7.937 5.137 1.00 93.94 186 LEU A C 1
ATOM 1512 O O . LEU A 1 186 ? 10.142 8.912 4.810 1.00 93.94 186 LEU A O 1
ATOM 1516 N N . VAL A 1 187 ? 8.653 7.953 6.189 1.00 94.75 187 VAL A N 1
ATOM 1517 C CA . VAL A 1 187 ? 8.475 9.103 7.082 1.00 94.75 187 VAL A CA 1
ATOM 1518 C C . VAL A 1 187 ? 8.803 8.720 8.515 1.00 94.75 187 VAL A C 1
ATOM 1520 O O . VAL A 1 187 ? 8.620 7.572 8.928 1.00 94.75 187 VAL A O 1
ATOM 1523 N N . TYR A 1 188 ? 9.269 9.706 9.277 1.00 95.12 188 TYR A N 1
ATOM 1524 C CA . TYR A 1 188 ? 9.665 9.548 10.669 1.00 95.12 188 TYR A CA 1
ATOM 1525 C C . TYR A 1 188 ? 9.030 10.628 11.528 1.00 95.12 188 TYR A C 1
ATOM 1527 O O . TYR A 1 188 ? 8.962 11.784 11.112 1.00 95.12 188 TYR A O 1
ATOM 1535 N N . LYS A 1 189 ? 8.636 10.260 12.750 1.00 93.31 189 LYS A N 1
ATOM 1536 C CA . LYS A 1 189 ? 8.045 11.178 13.737 1.00 93.31 189 LYS A CA 1
ATOM 1537 C C . LYS A 1 189 ? 6.874 11.983 13.161 1.00 93.31 189 LYS A C 1
ATOM 1539 O O . LYS A 1 189 ? 6.726 13.172 13.443 1.00 93.31 189 LYS A O 1
ATOM 1544 N N . GLU A 1 190 ? 6.041 11.335 12.351 1.00 91.69 190 GLU A N 1
ATOM 1545 C CA . GLU A 1 190 ? 4.880 11.978 11.745 1.00 91.69 190 GLU A CA 1
ATOM 1546 C C . GLU A 1 190 ? 3.656 11.837 12.648 1.00 91.69 190 GLU A C 1
ATOM 1548 O O . GLU A 1 190 ? 3.483 10.841 13.346 1.00 91.69 190 GLU A O 1
ATOM 1553 N N . LYS A 1 191 ? 2.780 12.838 12.634 1.00 90.06 191 LYS A N 1
ATOM 1554 C CA . LYS A 1 191 ? 1.568 12.860 13.443 1.00 90.06 191 LYS A CA 1
ATOM 1555 C C . LYS A 1 191 ? 0.344 13.049 12.549 1.00 90.06 191 LYS A C 1
ATOM 1557 O O . LYS A 1 191 ? -0.002 14.193 12.248 1.00 90.06 191 LYS A O 1
ATOM 1562 N N . PRO A 1 192 ? -0.319 11.962 12.110 1.00 84.56 192 PRO A N 1
ATOM 1563 C CA . PRO A 1 192 ? -1.528 12.069 11.307 1.00 84.56 192 PRO A CA 1
ATOM 1564 C C . PRO A 1 192 ? -2.588 12.888 12.042 1.00 84.56 192 PRO A C 1
ATOM 1566 O O . PRO A 1 192 ? -2.858 12.671 13.229 1.00 84.56 192 PRO A O 1
ATOM 1569 N N . SER A 1 193 ? -3.198 13.830 11.325 1.00 78.69 193 SER A N 1
ATOM 1570 C CA . SER A 1 193 ? -4.101 14.843 11.887 1.00 78.69 193 SER A CA 1
ATOM 1571 C C . SER A 1 193 ? -5.290 14.246 12.640 1.00 78.69 193 SER A C 1
ATOM 1573 O O . SER A 1 193 ? -5.781 14.846 13.593 1.00 78.69 193 SER A O 1
ATOM 1575 N N . ARG A 1 194 ? -5.735 13.052 12.241 1.00 82.88 194 ARG A N 1
ATOM 1576 C CA . ARG A 1 194 ? -6.946 12.420 12.758 1.00 82.88 194 ARG A CA 1
ATOM 1577 C C . ARG A 1 194 ? -6.805 11.806 14.151 1.00 82.88 194 ARG A C 1
ATOM 1579 O O . ARG A 1 194 ? -7.731 11.914 14.944 1.00 82.88 194 ARG A O 1
ATOM 1586 N N . PHE A 1 195 ? -5.687 11.143 14.441 1.00 84.56 195 PHE A N 1
ATOM 1587 C CA . PHE A 1 195 ? -5.565 10.315 15.651 1.00 84.56 195 PHE A CA 1
ATOM 1588 C C . PHE A 1 195 ? -4.676 10.940 16.725 1.00 84.56 195 PHE A C 1
ATOM 1590 O O . PHE A 1 195 ? -4.623 10.438 17.843 1.00 84.56 195 PHE A O 1
ATOM 1597 N N . ASN A 1 196 ? -3.987 12.047 16.415 1.00 84.31 196 ASN A N 1
ATOM 1598 C CA . ASN A 1 196 ? -3.077 12.725 17.342 1.00 84.31 196 ASN A CA 1
ATOM 1599 C C . ASN A 1 196 ? -1.982 11.787 17.913 1.00 84.31 196 ASN A C 1
ATOM 1601 O O . ASN A 1 196 ? -1.425 12.054 18.978 1.00 84.31 196 ASN A O 1
ATOM 1605 N N . VAL A 1 197 ? -1.663 10.703 17.198 1.00 89.38 197 VAL A N 1
ATOM 1606 C CA . VAL A 1 197 ? -0.641 9.708 17.550 1.00 89.38 197 VAL A CA 1
ATOM 1607 C C . VAL A 1 197 ? 0.650 10.043 16.819 1.00 89.38 197 VAL A C 1
ATOM 1609 O O . VAL A 1 197 ? 0.624 10.287 15.615 1.00 89.38 197 VAL A O 1
ATOM 1612 N N . LEU A 1 198 ? 1.768 10.052 17.545 1.00 92.50 198 LEU A N 1
ATOM 1613 C CA . LEU A 1 198 ? 3.092 10.144 16.940 1.00 92.50 198 LEU A CA 1
ATOM 1614 C C . LEU A 1 198 ? 3.491 8.769 16.397 1.00 92.50 198 LEU A C 1
ATOM 1616 O O . LEU A 1 198 ? 3.495 7.784 17.135 1.00 92.50 198 LEU A O 1
ATOM 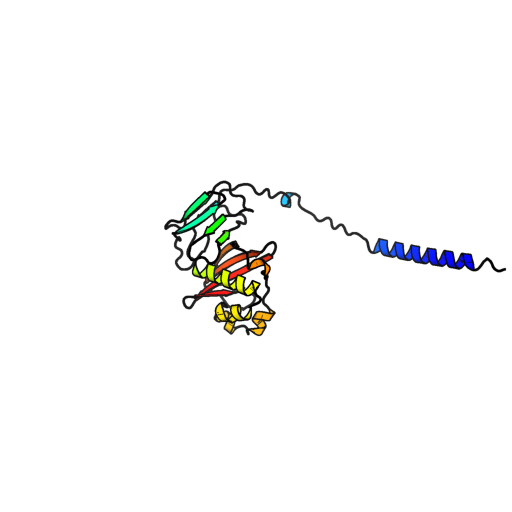1620 N N . ILE A 1 199 ? 3.815 8.724 15.113 1.00 93.44 199 ILE A N 1
ATOM 1621 C CA . ILE A 1 199 ? 4.299 7.547 14.405 1.00 93.44 199 ILE A CA 1
ATOM 1622 C C . ILE A 1 199 ? 5.804 7.704 14.217 1.00 93.44 199 ILE A C 1
ATOM 1624 O O . ILE A 1 199 ? 6.258 8.591 13.494 1.00 93.44 199 ILE A O 1
ATOM 1628 N N . ASP A 1 200 ? 6.580 6.836 14.861 1.00 92.88 200 ASP A N 1
ATOM 1629 C CA . ASP A 1 200 ? 8.042 6.927 14.850 1.00 92.88 200 ASP A CA 1
ATOM 1630 C C . ASP A 1 200 ? 8.633 6.632 13.469 1.00 92.88 200 ASP A C 1
ATOM 1632 O O . ASP A 1 200 ? 9.549 7.334 13.038 1.00 92.88 200 ASP A O 1
ATOM 1636 N N . LYS A 1 201 ? 8.075 5.639 12.766 1.00 94.62 201 LYS A N 1
ATOM 1637 C CA . LYS A 1 201 ? 8.457 5.218 11.414 1.00 94.62 201 LYS A CA 1
ATOM 1638 C C . LYS A 1 201 ? 7.233 4.669 10.678 1.00 94.62 201 LYS A C 1
ATOM 1640 O O . LYS A 1 201 ? 6.502 3.853 11.234 1.00 94.62 201 LYS A O 1
ATOM 1645 N N . ALA A 1 202 ? 7.019 5.098 9.439 1.00 96.50 202 ALA A N 1
ATOM 1646 C CA . ALA A 1 202 ? 5.983 4.552 8.564 1.00 96.50 202 ALA A CA 1
ATOM 1647 C C . ALA A 1 202 ? 6.323 4.746 7.091 1.00 96.50 202 ALA A C 1
ATOM 1649 O O . ALA A 1 202 ? 7.089 5.639 6.732 1.00 96.50 202 ALA A O 1
ATOM 1650 N N . VAL A 1 203 ? 5.686 3.958 6.232 1.00 96.94 203 VAL A N 1
ATOM 1651 C CA . VAL A 1 203 ? 5.642 4.236 4.798 1.00 96.94 203 VAL A CA 1
ATOM 1652 C C . VAL A 1 203 ? 4.359 4.996 4.501 1.00 96.94 203 VAL A C 1
ATOM 1654 O O . VAL A 1 203 ? 3.256 4.473 4.651 1.00 96.94 203 VAL A O 1
ATOM 1657 N N . LYS A 1 204 ? 4.496 6.254 4.092 1.00 95.75 204 LYS A N 1
ATOM 1658 C CA . LYS A 1 204 ? 3.385 7.070 3.618 1.00 95.75 204 LYS A CA 1
ATOM 1659 C C . LYS A 1 204 ? 3.168 6.796 2.134 1.00 95.75 204 LYS A C 1
ATOM 1661 O O . LYS A 1 204 ? 3.991 7.175 1.302 1.00 95.75 204 LYS A O 1
ATOM 1666 N N . ILE A 1 205 ? 2.050 6.156 1.815 1.00 95.62 205 ILE A N 1
ATOM 1667 C CA . ILE A 1 205 ? 1.645 5.795 0.458 1.00 95.62 205 ILE A CA 1
ATOM 1668 C C . ILE A 1 205 ? 0.445 6.646 0.059 1.00 95.62 205 ILE A C 1
ATOM 1670 O O . ILE A 1 205 ? -0.577 6.668 0.743 1.00 95.62 205 ILE A O 1
ATOM 1674 N N . LYS A 1 206 ? 0.555 7.338 -1.074 1.00 94.81 206 LYS A N 1
ATOM 1675 C CA . LYS A 1 206 ? -0.567 8.014 -1.720 1.00 94.81 206 LYS A CA 1
ATOM 1676 C C . LYS A 1 206 ? -1.085 7.137 -2.849 1.00 94.81 206 LYS A C 1
ATOM 1678 O O . LYS A 1 206 ? -0.362 6.899 -3.817 1.00 94.81 206 LYS A O 1
ATOM 1683 N N . ILE A 1 207 ? -2.331 6.693 -2.733 1.00 94.94 207 ILE A N 1
ATOM 1684 C CA . ILE A 1 207 ? -3.010 5.900 -3.762 1.00 94.94 207 ILE A CA 1
ATOM 1685 C C . ILE A 1 207 ? -4.056 6.731 -4.496 1.00 94.94 207 ILE A C 1
ATOM 1687 O O . ILE A 1 207 ? -4.585 7.702 -3.945 1.00 94.94 207 ILE A O 1
ATOM 1691 N N . SER A 1 208 ? -4.326 6.352 -5.743 1.00 93.12 208 SER A N 1
ATOM 1692 C CA . SER A 1 208 ? -5.316 7.003 -6.602 1.00 93.12 208 SER A CA 1
ATOM 1693 C C . SER A 1 208 ? -6.442 6.050 -6.983 1.00 93.12 208 SER A C 1
ATOM 1695 O O . SER A 1 208 ? -6.203 4.872 -7.239 1.00 93.12 208 SER A O 1
ATOM 1697 N N . ASN A 1 209 ? -7.650 6.598 -7.071 1.00 90.19 209 ASN A N 1
ATOM 1698 C CA . ASN A 1 209 ? -8.820 5.993 -7.684 1.00 90.19 209 ASN A CA 1
ATOM 1699 C C . ASN A 1 209 ? -9.461 7.035 -8.603 1.00 90.19 209 ASN A C 1
ATOM 1701 O O . ASN A 1 209 ? -10.100 7.972 -8.119 1.00 90.19 209 ASN A O 1
ATOM 1705 N N . GLN A 1 210 ? -9.271 6.888 -9.916 1.00 84.50 210 GLN A N 1
ATOM 1706 C CA . GLN A 1 210 ? -9.701 7.878 -10.909 1.00 84.50 210 GLN A CA 1
ATOM 1707 C C . GLN A 1 210 ? -9.164 9.283 -10.555 1.00 84.50 210 GLN A C 1
ATOM 1709 O O . GLN A 1 210 ? -7.954 9.502 -10.593 1.00 84.50 210 GLN A O 1
ATOM 1714 N N . GLU A 1 211 ? -10.045 10.213 -10.178 1.00 84.19 211 GLU A N 1
ATOM 1715 C CA . GLU A 1 211 ? -9.712 11.595 -9.807 1.00 84.19 211 GLU A CA 1
ATOM 1716 C C . GLU A 1 211 ? -9.516 11.797 -8.293 1.00 84.19 211 GLU A C 1
ATOM 1718 O O . GLU A 1 211 ? -9.135 12.878 -7.841 1.00 84.19 211 GLU A O 1
ATOM 1723 N N . LYS A 1 212 ? -9.773 10.769 -7.475 1.00 92.19 212 LYS A N 1
ATOM 1724 C CA . LYS A 1 212 ? -9.633 10.832 -6.016 1.00 92.19 212 LYS A CA 1
ATOM 1725 C C . LYS A 1 212 ? -8.289 10.268 -5.590 1.00 92.19 212 LYS A C 1
ATOM 1727 O O . LYS A 1 212 ? -7.830 9.255 -6.102 1.00 92.19 212 LYS A O 1
ATOM 1732 N N . THR A 1 213 ? -7.687 10.879 -4.575 1.00 93.75 213 THR A N 1
ATOM 1733 C CA . THR A 1 213 ? -6.479 10.344 -3.942 1.00 93.75 213 THR A CA 1
ATOM 1734 C C . THR A 1 213 ? -6.649 10.282 -2.437 1.00 93.75 213 THR A C 1
ATOM 1736 O O . THR A 1 213 ? -7.387 11.076 -1.854 1.00 93.75 213 THR A O 1
ATOM 1739 N N . SER A 1 214 ? -5.965 9.333 -1.807 1.00 94.75 214 SER A N 1
ATOM 1740 C CA . SER A 1 214 ? -5.895 9.251 -0.356 1.00 94.75 214 SER A CA 1
ATOM 1741 C C . SER A 1 214 ? -4.505 8.836 0.081 1.00 94.75 214 SER A C 1
ATOM 1743 O O . SER A 1 214 ? -3.811 8.090 -0.609 1.00 94.75 214 SER A O 1
ATOM 1745 N N . GLU A 1 215 ? -4.114 9.337 1.243 1.00 95.12 215 GLU A N 1
ATOM 1746 C CA . GLU A 1 215 ? -2.846 9.016 1.875 1.00 95.12 215 GLU A CA 1
ATOM 1747 C C . GLU A 1 215 ? -3.082 7.968 2.958 1.00 95.12 215 GLU A C 1
ATOM 1749 O O . GLU A 1 215 ? -4.087 8.009 3.666 1.00 95.12 215 GLU A O 1
ATOM 1754 N N . PHE A 1 216 ? -2.165 7.015 3.043 1.00 96.19 216 PHE A N 1
ATOM 1755 C CA . PHE A 1 216 ? -2.155 5.949 4.026 1.00 96.19 216 PHE A CA 1
ATOM 1756 C C . PHE A 1 216 ? -0.762 5.883 4.640 1.00 96.19 216 PHE A C 1
ATOM 1758 O O . PHE A 1 216 ? 0.243 5.938 3.936 1.00 96.19 216 PHE A O 1
ATOM 1765 N N . TYR A 1 217 ? -0.708 5.756 5.954 1.00 97.06 217 TYR A N 1
ATOM 1766 C CA . TYR A 1 217 ? 0.498 5.521 6.729 1.00 97.06 217 TYR A CA 1
ATOM 1767 C C . TYR A 1 217 ? 0.521 4.045 7.105 1.00 97.06 217 TYR A C 1
ATOM 1769 O O . TYR A 1 217 ? -0.329 3.585 7.869 1.00 97.06 217 TYR A O 1
ATOM 1777 N N . LEU A 1 218 ? 1.468 3.307 6.537 1.00 97.75 218 LEU A N 1
ATOM 1778 C CA . LEU A 1 218 ? 1.662 1.882 6.767 1.00 97.75 218 LEU A CA 1
ATOM 1779 C C . LEU A 1 218 ? 2.741 1.722 7.833 1.00 97.75 218 LEU A C 1
ATOM 1781 O O . LEU A 1 218 ? 3.863 2.204 7.663 1.00 97.75 218 LEU A O 1
ATOM 1785 N N . ILE A 1 219 ? 2.387 1.078 8.940 1.00 97.00 219 ILE A N 1
ATOM 1786 C CA . ILE A 1 219 ? 3.240 0.937 10.122 1.00 97.00 219 ILE A CA 1
ATOM 1787 C C . ILE A 1 219 ? 3.447 -0.548 10.388 1.00 97.00 219 ILE A C 1
ATOM 1789 O O . ILE A 1 219 ? 2.468 -1.286 10.494 1.00 97.00 219 ILE A O 1
ATOM 1793 N N . PHE A 1 220 ? 4.702 -0.975 10.499 1.00 95.81 220 PHE A N 1
ATOM 1794 C CA . PHE A 1 220 ? 5.040 -2.320 10.948 1.00 95.81 220 PHE A CA 1
ATOM 1795 C C . PHE A 1 220 ? 5.222 -2.303 12.466 1.00 95.81 220 PHE A C 1
ATOM 1797 O O . PHE A 1 220 ? 6.111 -1.621 12.974 1.00 95.81 220 PHE A O 1
ATOM 1804 N N . ASP A 1 221 ? 4.344 -2.999 13.178 1.00 89.06 221 ASP A N 1
ATOM 1805 C CA . ASP A 1 221 ? 4.357 -3.117 14.638 1.00 89.06 221 ASP A CA 1
ATOM 1806 C C . ASP A 1 221 ? 3.788 -4.485 15.025 1.00 89.06 221 ASP A C 1
ATOM 1808 O O . ASP A 1 221 ? 2.902 -4.985 14.335 1.00 89.06 221 ASP A O 1
ATOM 1812 N N . GLU A 1 222 ? 4.281 -5.090 16.105 1.00 87.25 222 GLU A N 1
ATOM 1813 C CA . GLU A 1 222 ? 3.845 -6.421 16.572 1.00 87.25 222 GLU A CA 1
ATOM 1814 C C . GLU A 1 222 ? 3.832 -7.493 15.455 1.00 87.25 222 GLU A C 1
ATOM 1816 O O . GLU A 1 222 ? 2.858 -8.233 15.304 1.00 87.25 222 GLU A O 1
ATOM 1821 N N . ASP A 1 223 ? 4.884 -7.529 14.628 1.00 89.75 223 ASP A N 1
ATOM 1822 C CA . ASP A 1 223 ? 5.045 -8.450 13.489 1.00 89.75 223 ASP A CA 1
ATOM 1823 C C . ASP A 1 223 ? 3.918 -8.393 12.436 1.00 89.75 223 ASP A C 1
ATOM 1825 O O . ASP A 1 223 ? 3.716 -9.328 11.656 1.00 89.75 223 ASP A O 1
ATOM 1829 N N . LYS A 1 224 ? 3.178 -7.278 12.372 1.00 94.75 224 LYS A N 1
ATOM 1830 C CA . LYS A 1 224 ? 2.111 -7.057 11.390 1.00 94.75 224 LYS A CA 1
ATOM 1831 C C . LYS A 1 224 ? 2.145 -5.650 10.805 1.00 94.75 224 LYS A C 1
ATOM 1833 O O . LYS A 1 224 ? 2.508 -4.667 11.449 1.00 94.75 224 LYS A O 1
ATOM 1838 N N . TRP A 1 225 ? 1.663 -5.539 9.573 1.00 97.62 225 TRP A N 1
ATOM 1839 C CA . TRP A 1 225 ? 1.401 -4.247 8.949 1.00 97.62 225 TRP A CA 1
ATOM 1840 C C . TRP A 1 225 ? 0.027 -3.722 9.349 1.00 97.62 225 TRP A C 1
ATOM 1842 O O . TRP A 1 225 ? -0.990 -4.381 9.132 1.00 97.62 225 TRP A O 1
ATOM 1852 N N . SER A 1 226 ? 0.013 -2.509 9.892 1.00 97.25 226 SER A N 1
ATOM 1853 C CA . SER A 1 226 ? -1.174 -1.741 10.258 1.00 97.25 226 SER A CA 1
ATOM 1854 C C . SER A 1 226 ? -1.256 -0.449 9.445 1.00 97.25 226 SER A C 1
ATOM 1856 O O . SER A 1 226 ? -0.287 -0.024 8.817 1.00 97.25 226 SER A O 1
ATOM 1858 N N . VAL A 1 227 ? -2.421 0.191 9.464 1.00 96.25 227 VAL A N 1
ATOM 1859 C CA . VAL A 1 227 ? -2.745 1.350 8.637 1.00 96.25 227 VAL A CA 1
ATOM 1860 C C . VAL A 1 227 ? -3.320 2.479 9.480 1.00 96.25 227 VAL A C 1
ATOM 1862 O O . VAL A 1 227 ? -4.150 2.270 10.366 1.00 96.25 227 VAL A O 1
ATOM 1865 N N . VAL A 1 228 ? -2.921 3.699 9.140 1.00 94.94 228 VAL A N 1
ATOM 1866 C CA . VAL A 1 228 ? -3.612 4.938 9.497 1.00 94.94 228 VAL A CA 1
ATOM 1867 C C . VAL A 1 228 ? -3.939 5.699 8.211 1.00 94.94 228 VAL A C 1
ATOM 1869 O O . VAL A 1 228 ? -3.092 5.806 7.331 1.00 94.94 228 VAL A O 1
ATOM 1872 N N . LYS A 1 229 ? -5.165 6.213 8.100 1.00 91.19 229 LYS A N 1
ATOM 1873 C CA . LYS A 1 229 ? -5.636 7.064 6.996 1.00 91.19 229 LYS A CA 1
ATOM 1874 C C . LYS A 1 229 ? -5.914 8.467 7.518 1.00 91.19 229 LYS A C 1
ATOM 1876 O O . LYS A 1 229 ? -6.624 8.560 8.551 1.00 91.19 229 LYS A O 1
#

Organism: NCBI:txid2268181

Foldseek 3Di:
DPPPVVVVVVVVVVVVVVVVVVVVVVVPPPPPPVPPPPVVVVPPPQWFAKAKEFAAAQPPRWGDFQKWKDDDPDTDTADRRRIDIDGGDRLVQAIWIDDPLAPAIEGEREDDDRYDHHHDDRQQRNLVVVLLLCLQVLVQLCLLVPAADPLLCVQDPSVRSSVPDDRPHHVVCNPPRYWYWHDWDWDAQDQPPPRRDGDGIWIWTWTDDPPDIDIWTWHCDPNHTHIDD

Radius of gyration: 27.54 Å; chains: 1; bounding box: 88×67×46 Å

Secondary structure (DSSP, 8-state):
--SHHHHHHHHHHHHHHHHHHHHHHHTT----------HHHHT-----EEEEEEEE-TTT--B--S-EEEETTEEEE--TT-EEEEEEE-TTT-EEEE-TT-SSEEEE--SS-SB-PEE--HHHHHHHHHHHHHHHTT-HHHHHHHTB-HHHHTTS-HHHHHHH------GGGGG-SEEEEEEEEEEEEE--TTT---EEEEEEEEEEETTEEEEEEEEEETTEEEEE-

pLDDT: mean 84.03, std 18.16, range [39.09, 98.31]

Sequence (229 aa):
MKNRRKNSIIFFIFSVVFFLVLIFIDLFDFNYAKIPVSIKDIFQSDKPINISGNIISPNDNKGISGLDVSFGSNSIRTEEAGFYEFFNIRLSEGFKINHPELKKSILKKENQSKNEDLYFDIGMINTLISVVELESRGKFSEIYDKYLYSKAKEKTSEADFIKGYKAIFDSNNLSDQELTIVKSQLVYKEKPSRFNVLIDKAVKIKISNQEKTSEFYLIFDEDKWSVVK